Protein AF-A0AAN8G1A1-F1 (afdb_monomer)

Sequence (177 aa):
MVREPQERFLSGFMFMCTPNNTVNSTCEGCIDDIQCALRTVIEQARRRCHFQKNMDSIRIFKYSPHDKTRTLTDLTTVLKEGGVEKSDIHFIISHISQHSTRHATYRNKRTDFFRQQLKKPHMQKMLVQVYHAYNYIFNFPEKLLYWDYVLFDYPLPDLYEAHSLSSSNKLLLNNEK

Solvent-accessible surface area (backbone atoms only — not comparable to full-atom values): 11310 Å² total; per-residue (Å²): 94,81,68,58,63,68,57,48,51,48,52,49,45,61,66,45,20,41,85,89,51,90,63,98,53,71,38,90,76,22,62,78,31,68,67,53,41,51,51,51,52,51,56,53,46,67,78,63,72,58,58,80,84,46,48,90,77,58,85,87,74,75,61,34,87,90,39,56,67,59,29,52,50,48,51,51,51,56,40,52,75,70,69,53,54,71,68,58,52,50,51,54,53,53,54,59,72,74,55,80,80,82,75,83,85,61,95,44,76,64,60,54,53,50,53,57,54,49,68,35,69,71,41,44,48,65,49,38,33,73,78,84,66,100,67,92,86,78,88,79,70,74,37,78,39,37,53,52,30,64,77,68,73,45,83,74,78,89,83,71,77,92,75,71,87,65,84,73,70,76,69,75,79,75,77,85,126

Organism: Trichostrongylus colubriformis (NCBI:txid6319)

Nearest PDB structures (foldseek):
  3jan-assembly1_z  TM=3.433E-01  e=5.893E+00  Oryctolagus cuniculus

InterPro domains:
  IPR007669 Carbohydrate sulfotransferase Chst-1-like [PTHR22900] (47-161)

Mean predicted aligned error: 13.35 Å

Structure (mmCIF, N/CA/C/O backbone):
data_AF-A0AAN8G1A1-F1
#
_entry.id   AF-A0AAN8G1A1-F1
#
loop_
_atom_site.group_PDB
_atom_site.id
_atom_site.type_symbol
_atom_site.label_atom_id
_atom_site.label_alt_id
_atom_site.label_comp_id
_atom_site.label_asym_id
_atom_site.label_entity_id
_atom_site.label_seq_id
_atom_site.pdbx_PDB_ins_code
_atom_site.Cartn_x
_atom_site.Cartn_y
_atom_site.Cartn_z
_atom_site.occupancy
_atom_site.B_iso_or_equiv
_atom_site.auth_seq_id
_atom_site.auth_comp_id
_atom_site.auth_asym_id
_atom_site.auth_atom_id
_atom_site.pdbx_PDB_model_num
ATOM 1 N N . MET A 1 1 ? 4.524 -3.261 11.230 1.00 47.69 1 MET A N 1
ATOM 2 C CA . MET A 1 1 ? 5.244 -2.530 10.172 1.00 47.69 1 MET A CA 1
ATOM 3 C C . MET A 1 1 ? 4.326 -2.479 8.969 1.00 47.69 1 MET A C 1
ATOM 5 O O . MET A 1 1 ? 4.007 -3.530 8.419 1.00 47.69 1 MET A O 1
ATOM 9 N N . VAL A 1 2 ? 3.833 -1.288 8.623 1.00 59.16 2 VAL A N 1
ATOM 10 C CA . VAL A 1 2 ? 3.178 -1.075 7.324 1.00 59.16 2 VAL A CA 1
ATOM 11 C C . VAL A 1 2 ? 4.226 -1.397 6.246 1.00 59.16 2 VAL A C 1
ATOM 13 O O . VAL A 1 2 ? 5.426 -1.308 6.504 1.00 59.16 2 VAL A O 1
ATOM 16 N N . ARG A 1 3 ? 3.823 -1.919 5.089 1.00 67.00 3 ARG A N 1
ATOM 17 C CA . ARG A 1 3 ? 4.767 -2.148 3.983 1.00 67.00 3 ARG A CA 1
ATOM 18 C C . ARG A 1 3 ? 4.919 -0.845 3.203 1.00 67.00 3 ARG A C 1
ATOM 20 O O . ARG A 1 3 ? 3.929 -0.123 3.051 1.00 67.00 3 ARG A O 1
ATOM 27 N N . GLU A 1 4 ? 6.119 -0.583 2.685 1.00 71.88 4 GLU A N 1
ATOM 28 C CA . GLU A 1 4 ? 6.362 0.562 1.800 1.00 71.88 4 GLU A CA 1
ATOM 29 C C . GLU A 1 4 ? 5.293 0.617 0.691 1.00 71.88 4 GLU A C 1
ATOM 31 O O . GLU A 1 4 ? 4.875 -0.445 0.209 1.00 71.88 4 GLU A O 1
ATOM 36 N N . PRO A 1 5 ? 4.830 1.808 0.272 1.00 77.12 5 PRO A N 1
ATOM 37 C CA . PRO A 1 5 ? 3.729 1.935 -0.689 1.00 77.12 5 PRO A CA 1
ATOM 38 C C . PRO A 1 5 ? 3.949 1.119 -1.974 1.00 77.12 5 PRO A C 1
ATOM 40 O O . PRO A 1 5 ? 3.062 0.392 -2.421 1.00 77.12 5 PRO A O 1
ATOM 43 N N . GLN A 1 6 ? 5.176 1.135 -2.497 1.00 82.25 6 GLN A N 1
ATOM 44 C CA . GLN A 1 6 ? 5.603 0.328 -3.642 1.00 82.25 6 GLN A CA 1
ATOM 45 C C . GLN A 1 6 ? 5.516 -1.191 -3.415 1.00 82.25 6 GLN A C 1
ATOM 47 O O . GLN A 1 6 ? 5.085 -1.918 -4.307 1.00 82.25 6 GLN A O 1
ATOM 52 N N . GLU A 1 7 ? 5.849 -1.687 -2.219 1.00 81.44 7 GLU A N 1
ATOM 53 C CA . GLU A 1 7 ? 5.725 -3.112 -1.881 1.00 81.44 7 GLU A CA 1
ATOM 54 C C . GLU A 1 7 ? 4.260 -3.523 -1.674 1.00 81.44 7 GLU A C 1
ATOM 56 O O . GLU A 1 7 ? 3.896 -4.668 -1.950 1.00 81.44 7 GLU A O 1
ATOM 61 N N . ARG A 1 8 ? 3.392 -2.608 -1.218 1.00 80.50 8 ARG A N 1
ATOM 62 C CA . ARG A 1 8 ? 1.939 -2.851 -1.156 1.00 80.50 8 ARG A CA 1
ATOM 63 C C . ARG A 1 8 ? 1.339 -2.965 -2.550 1.00 80.50 8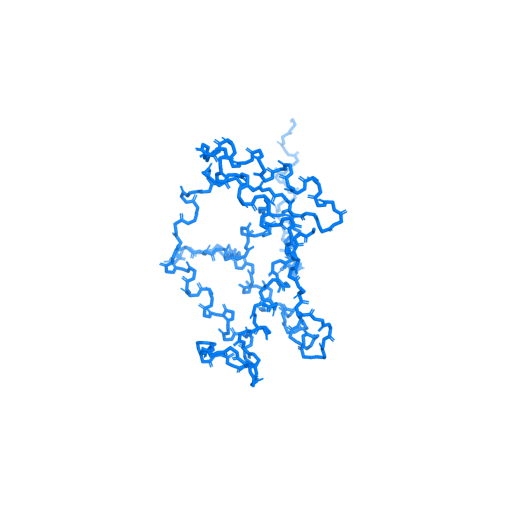 ARG A C 1
ATOM 65 O O . ARG A 1 8 ? 0.637 -3.941 -2.814 1.00 80.50 8 ARG A O 1
ATOM 72 N N . PHE A 1 9 ? 1.669 -2.029 -3.438 1.00 85.44 9 PHE A N 1
ATOM 73 C CA . PHE A 1 9 ? 1.267 -2.097 -4.841 1.00 85.44 9 PHE A CA 1
ATOM 74 C C . PHE A 1 9 ? 1.769 -3.389 -5.497 1.00 85.44 9 PHE A C 1
ATOM 76 O O . PHE A 1 9 ? 0.973 -4.137 -6.060 1.00 85.44 9 PHE A O 1
ATOM 83 N N . LEU A 1 10 ? 3.060 -3.708 -5.343 1.00 86.44 10 LEU A N 1
ATOM 84 C CA . LEU A 1 10 ? 3.651 -4.936 -5.873 1.00 86.44 10 LEU A CA 1
ATOM 85 C C . LEU A 1 10 ? 2.938 -6.185 -5.347 1.00 86.44 10 LEU A C 1
ATOM 87 O O . LEU A 1 10 ? 2.641 -7.092 -6.116 1.00 86.44 10 LEU A O 1
ATOM 91 N N . SER A 1 11 ? 2.628 -6.238 -4.051 1.00 83.25 11 SER A N 1
ATOM 92 C CA . SER A 1 11 ? 1.899 -7.362 -3.460 1.00 83.25 11 SER A CA 1
ATOM 93 C C . SER A 1 11 ? 0.509 -7.531 -4.078 1.00 83.25 11 SER A C 1
ATOM 95 O O . SER A 1 11 ? 0.109 -8.663 -4.338 1.00 83.25 11 SER A O 1
ATOM 97 N N . GLY A 1 12 ? -0.219 -6.433 -4.305 1.00 82.81 12 GLY A N 1
ATOM 98 C CA . GLY A 1 12 ? -1.528 -6.455 -4.962 1.00 82.81 12 GLY A CA 1
ATOM 99 C C . GLY A 1 12 ? -1.431 -6.879 -6.426 1.00 82.81 12 GLY A C 1
ATOM 100 O O . GLY A 1 12 ? -2.180 -7.748 -6.862 1.00 82.81 12 GLY A O 1
ATOM 101 N N . PHE A 1 13 ? -0.452 -6.346 -7.160 1.00 86.94 13 PHE A N 1
ATOM 102 C CA . PHE A 1 13 ? -0.166 -6.741 -8.538 1.00 86.94 13 PHE A CA 1
ATOM 103 C C . PHE A 1 13 ? 0.158 -8.235 -8.637 1.00 86.94 13 PHE A C 1
ATOM 105 O O . PHE A 1 13 ? -0.468 -8.950 -9.408 1.00 86.94 13 PHE A O 1
ATOM 112 N N . MET A 1 14 ? 1.060 -8.752 -7.804 1.00 85.81 14 MET A N 1
ATOM 113 C CA . MET A 1 14 ? 1.391 -10.180 -7.802 1.00 85.81 14 MET A CA 1
ATOM 114 C C . MET A 1 14 ? 0.178 -11.053 -7.463 1.00 85.81 14 MET A C 1
ATOM 116 O O . MET A 1 14 ? 0.049 -12.153 -7.995 1.00 85.81 14 MET A O 1
ATOM 120 N N . PHE A 1 15 ? -0.712 -10.568 -6.599 1.00 83.19 15 PHE A N 1
ATOM 121 C CA . PHE A 1 15 ? -1.921 -11.292 -6.230 1.00 83.19 15 PHE A CA 1
ATOM 122 C C . PHE A 1 15 ? -3.004 -11.260 -7.309 1.00 83.19 15 PHE A C 1
ATOM 124 O O . PHE A 1 15 ? -3.735 -12.230 -7.401 1.00 83.19 15 PHE A O 1
ATOM 131 N N . MET A 1 16 ? -3.126 -10.191 -8.101 1.00 83.06 16 MET A N 1
ATOM 132 C CA . MET A 1 16 ? -4.233 -10.005 -9.060 1.00 83.06 16 MET A CA 1
ATOM 133 C C . MET A 1 16 ? -3.826 -10.229 -10.523 1.00 83.06 16 MET A C 1
ATOM 135 O O . MET A 1 16 ? -4.658 -10.567 -11.355 1.00 83.06 16 MET A O 1
ATOM 139 N N . CYS A 1 17 ? -2.554 -10.032 -10.856 1.00 86.12 17 CYS A N 1
ATOM 140 C CA . CYS A 1 17 ? -2.076 -9.859 -12.230 1.00 86.12 17 CYS A CA 1
ATOM 141 C C . CYS A 1 17 ? -1.004 -10.868 -12.648 1.00 86.12 17 CYS A C 1
ATOM 143 O O . CYS A 1 17 ? -0.375 -10.716 -13.697 1.00 86.12 17 CYS A O 1
ATOM 145 N N . THR A 1 18 ? -0.797 -11.910 -11.843 1.00 82.31 18 THR A N 1
ATOM 146 C CA . THR A 1 18 ? 0.064 -13.034 -12.216 1.00 82.31 18 THR A CA 1
ATOM 147 C C . THR A 1 18 ? -0.717 -14.009 -13.110 1.00 82.31 18 THR A C 1
ATOM 149 O O . THR A 1 18 ? -1.876 -14.303 -12.813 1.00 82.31 18 THR A O 1
ATOM 152 N N . PRO A 1 19 ? -0.111 -14.553 -14.181 1.00 75.50 19 PRO A N 1
ATOM 153 C CA . PRO A 1 19 ? -0.714 -15.622 -14.973 1.00 75.50 19 PRO A CA 1
ATOM 154 C C . PRO A 1 19 ? -1.093 -16.828 -14.106 1.00 75.50 19 PRO A C 1
ATOM 156 O O . PRO A 1 19 ? -0.376 -17.160 -13.161 1.00 75.50 19 PRO A O 1
ATOM 159 N N . ASN A 1 20 ? -2.185 -17.511 -14.457 1.00 71.31 20 ASN A N 1
ATOM 160 C CA . ASN A 1 20 ? -2.718 -18.673 -13.727 1.00 71.31 20 ASN A CA 1
ATOM 161 C C . ASN A 1 20 ? -3.135 -18.372 -12.279 1.00 71.31 20 ASN A C 1
ATOM 163 O O . ASN A 1 20 ? -3.080 -19.247 -11.413 1.00 71.31 20 ASN A O 1
ATOM 167 N N . ASN A 1 21 ? -3.546 -17.135 -12.008 1.00 67.75 21 ASN A N 1
ATOM 168 C CA . ASN A 1 21 ? -4.156 -16.794 -10.737 1.00 67.75 21 ASN A CA 1
ATOM 169 C C . ASN A 1 21 ? -5.452 -17.594 -10.526 1.00 67.75 21 ASN A C 1
ATOM 171 O O . ASN A 1 21 ? -6.257 -17.745 -11.442 1.00 67.75 21 ASN A O 1
ATOM 175 N N . THR A 1 22 ? -5.654 -18.098 -9.310 1.00 61.72 22 THR A N 1
ATOM 176 C CA . THR A 1 22 ? -6.872 -18.823 -8.918 1.00 61.72 22 THR A CA 1
ATOM 177 C C . THR A 1 22 ? -8.043 -17.883 -8.648 1.00 6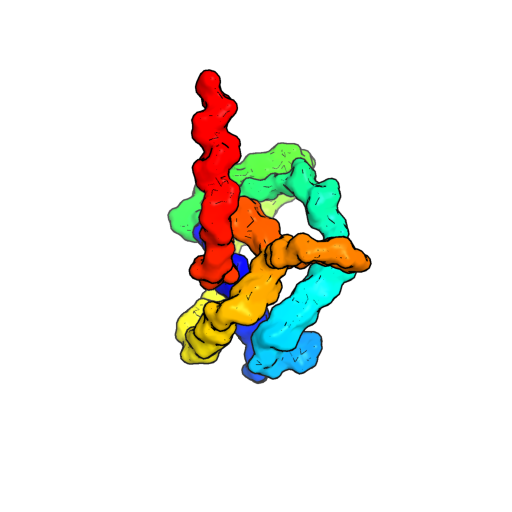1.72 22 THR A C 1
ATOM 179 O O . THR A 1 22 ? -9.193 -18.316 -8.609 1.00 61.72 22 THR A O 1
ATOM 182 N N . VAL A 1 23 ? -7.762 -16.592 -8.464 1.00 66.19 23 VAL A N 1
ATOM 183 C CA . VAL A 1 23 ? -8.775 -15.549 -8.346 1.00 66.19 23 VAL A CA 1
ATOM 184 C C . VAL A 1 23 ? -9.196 -15.134 -9.753 1.00 66.19 23 VAL A C 1
ATOM 186 O O . VAL A 1 23 ? -8.347 -14.778 -10.568 1.00 66.19 23 VAL A O 1
ATOM 189 N N . ASN A 1 24 ? -10.503 -15.169 -10.039 1.00 61.34 24 ASN A N 1
ATOM 190 C CA . ASN A 1 24 ? -11.097 -14.712 -11.301 1.00 61.34 24 ASN A CA 1
ATOM 191 C C . ASN A 1 24 ? -11.030 -13.174 -11.408 1.00 61.34 24 ASN A C 1
ATOM 193 O O . ASN A 1 24 ? -12.042 -12.478 -11.369 1.00 61.34 24 ASN A O 1
ATOM 197 N N . SER A 1 25 ? -9.816 -12.632 -11.431 1.00 67.44 25 SER A N 1
ATOM 198 C CA . SER A 1 25 ? -9.538 -11.212 -11.572 1.00 67.44 25 SER A CA 1
ATOM 199 C C . SER A 1 25 ? -9.184 -10.925 -13.022 1.00 67.44 25 SER A C 1
ATOM 201 O O . SER A 1 25 ? -8.250 -11.509 -13.566 1.00 67.44 25 SER A O 1
ATOM 203 N N . THR A 1 26 ? -9.872 -9.965 -13.633 1.00 73.44 26 THR A N 1
ATOM 204 C CA . THR A 1 26 ? -9.579 -9.509 -15.000 1.00 73.44 26 THR A CA 1
ATOM 205 C C . THR A 1 26 ? -8.222 -8.807 -15.108 1.00 73.44 26 THR A C 1
ATOM 207 O O . THR A 1 26 ? -7.758 -8.561 -16.220 1.00 73.44 26 THR A O 1
ATOM 210 N N . CYS A 1 27 ? -7.599 -8.448 -13.969 1.00 82.88 27 CYS A N 1
ATOM 211 C CA . CYS A 1 27 ? -6.422 -7.571 -13.877 1.00 82.88 27 CYS A CA 1
ATOM 212 C C . CYS A 1 27 ? -6.579 -6.305 -14.753 1.00 82.88 27 CYS A C 1
ATOM 214 O O . CYS A 1 27 ? -5.604 -5.697 -15.182 1.00 82.88 27 CYS A O 1
ATOM 216 N N . GLU A 1 28 ? -7.818 -5.922 -15.080 1.00 85.44 28 GLU A N 1
ATOM 217 C CA . GLU A 1 28 ? -8.118 -4.856 -16.040 1.00 85.44 28 GLU A CA 1
ATOM 218 C C . GLU A 1 28 ? -7.336 -4.979 -17.370 1.00 85.44 28 GLU A C 1
ATOM 220 O O . GLU A 1 28 ? -6.959 -3.979 -17.974 1.00 85.44 28 GLU A O 1
ATOM 225 N N . GLY A 1 29 ? -7.036 -6.209 -17.811 1.00 87.00 29 GLY A N 1
ATOM 226 C CA . GLY A 1 29 ? -6.250 -6.482 -19.021 1.00 87.00 29 GLY A CA 1
ATOM 227 C C . GLY A 1 29 ? -4.729 -6.312 -18.881 1.00 87.00 29 GLY A C 1
ATOM 228 O O . GLY A 1 29 ? -4.015 -6.505 -19.859 1.00 87.00 29 GLY A O 1
ATOM 229 N N . CYS A 1 30 ? -4.210 -6.007 -17.689 1.00 89.69 30 CYS A N 1
ATOM 230 C CA . CYS A 1 30 ? -2.787 -5.745 -17.435 1.00 89.69 30 CYS A CA 1
ATOM 231 C C . CYS A 1 30 ? -1.998 -6.980 -16.951 1.00 89.69 30 CYS A C 1
ATOM 233 O O . CYS A 1 30 ? -1.073 -6.854 -16.142 1.00 89.69 30 CYS A O 1
ATOM 235 N N . ILE A 1 31 ? -2.382 -8.189 -17.381 1.00 89.56 31 ILE A N 1
ATOM 236 C CA . ILE A 1 31 ? -1.720 -9.430 -16.943 1.00 89.56 31 ILE A CA 1
ATOM 237 C C . ILE A 1 31 ? -0.234 -9.359 -17.301 1.00 89.56 31 ILE A C 1
ATOM 239 O O . ILE A 1 31 ? 0.122 -9.118 -18.449 1.00 89.56 31 ILE A O 1
ATOM 243 N N . ASP A 1 32 ? 0.620 -9.590 -16.305 1.00 88.50 32 ASP A N 1
ATOM 244 C CA . ASP A 1 32 ? 2.081 -9.523 -16.421 1.00 88.50 32 ASP A CA 1
ATOM 245 C C . ASP A 1 32 ? 2.675 -8.165 -16.844 1.00 88.50 32 ASP A C 1
ATOM 247 O O . ASP A 1 32 ? 3.878 -8.055 -17.080 1.00 88.50 32 ASP A O 1
ATOM 251 N N . ASP A 1 33 ? 1.864 -7.106 -16.871 1.00 90.62 33 ASP A N 1
ATOM 252 C CA . ASP A 1 33 ? 2.294 -5.748 -17.188 1.00 90.62 33 ASP A CA 1
ATOM 253 C C . ASP A 1 33 ? 2.082 -4.831 -15.978 1.00 90.62 33 ASP A C 1
ATOM 255 O O . ASP A 1 33 ? 1.026 -4.226 -15.762 1.00 90.62 33 ASP A O 1
ATOM 259 N N . ILE A 1 34 ? 3.137 -4.709 -15.168 1.00 90.00 34 ILE A N 1
ATOM 260 C CA . ILE A 1 34 ? 3.122 -3.873 -13.965 1.00 90.00 34 ILE A CA 1
ATOM 261 C C . ILE A 1 34 ? 2.958 -2.382 -14.278 1.00 90.00 34 ILE A C 1
ATOM 263 O O . ILE A 1 34 ? 2.449 -1.629 -13.445 1.00 90.00 34 ILE A O 1
ATOM 267 N N . GLN A 1 35 ? 3.384 -1.938 -15.463 1.00 89.25 35 GLN A N 1
ATOM 268 C CA . GLN A 1 35 ? 3.259 -0.545 -15.866 1.00 89.25 35 GLN A CA 1
ATOM 269 C C . GLN A 1 35 ? 1.820 -0.236 -16.275 1.00 89.25 35 GLN A C 1
ATOM 271 O O . GLN A 1 35 ? 1.285 0.782 -15.834 1.00 89.25 35 GLN A O 1
ATOM 276 N N . CYS A 1 36 ? 1.183 -1.118 -17.050 1.00 90.31 36 CYS A N 1
ATOM 277 C CA . CYS A 1 36 ? -0.249 -1.065 -17.339 1.00 90.31 36 CYS A CA 1
ATOM 278 C C . CYS A 1 36 ? -1.052 -1.040 -16.038 1.00 90.31 36 CYS A C 1
ATOM 280 O O . CYS A 1 36 ? -1.832 -0.114 -15.821 1.00 90.31 36 CYS A O 1
A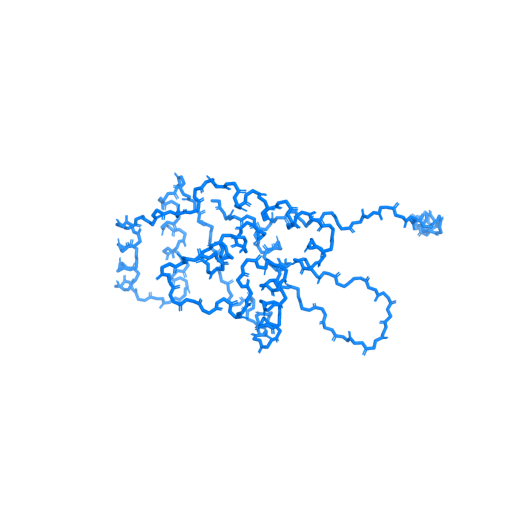TOM 282 N N . ALA A 1 37 ? -0.790 -1.983 -15.125 1.00 89.06 37 ALA A N 1
ATOM 283 C CA . ALA A 1 37 ? -1.507 -2.068 -13.858 1.00 89.06 37 ALA A CA 1
ATOM 284 C C . ALA A 1 37 ? -1.365 -0.777 -13.036 1.00 89.06 37 ALA A C 1
ATOM 286 O O . ALA A 1 37 ? -2.351 -0.264 -12.508 1.00 89.06 37 ALA A O 1
ATOM 287 N N . LEU A 1 38 ? -0.157 -0.201 -12.978 1.00 85.38 38 LEU A N 1
ATOM 288 C CA . LEU A 1 38 ? 0.081 1.059 -12.275 1.00 85.38 38 LEU A CA 1
ATOM 289 C C . LEU A 1 38 ? -0.683 2.226 -12.918 1.00 85.38 38 LEU A C 1
ATOM 291 O O . LEU A 1 38 ? -1.297 3.012 -12.199 1.00 85.38 38 LEU A O 1
ATOM 295 N N . ARG A 1 39 ? -0.697 2.328 -14.257 1.00 83.94 39 ARG A N 1
ATOM 296 C CA . ARG A 1 39 ? -1.486 3.351 -14.973 1.00 83.94 39 ARG A CA 1
ATOM 297 C C . ARG A 1 39 ? -2.972 3.214 -14.669 1.00 83.94 39 ARG A C 1
ATOM 299 O O . ARG A 1 39 ? -3.607 4.207 -14.332 1.00 83.94 39 ARG A O 1
ATOM 306 N N . THR A 1 40 ? -3.509 2.001 -14.729 1.00 83.12 40 THR A N 1
ATOM 307 C CA . THR A 1 40 ? -4.928 1.748 -14.464 1.00 83.12 40 THR A CA 1
ATOM 308 C C . THR A 1 40 ? -5.320 2.141 -13.043 1.00 83.12 40 THR A C 1
ATOM 310 O O . THR A 1 40 ? -6.346 2.792 -12.856 1.00 83.12 40 THR A O 1
ATOM 313 N N . VAL A 1 41 ? -4.496 1.825 -12.037 1.00 80.25 41 VAL A N 1
ATOM 314 C CA . VAL A 1 41 ? -4.761 2.240 -10.648 1.00 80.25 41 VAL A CA 1
ATOM 315 C C . VAL A 1 41 ? -4.745 3.765 -10.508 1.00 80.25 41 VAL A C 1
ATOM 317 O O . VAL A 1 41 ? -5.620 4.318 -9.842 1.00 80.25 41 VAL A O 1
ATOM 320 N N . ILE A 1 42 ? -3.806 4.457 -11.165 1.00 75.75 42 ILE A N 1
ATOM 321 C CA . ILE A 1 42 ? -3.764 5.929 -11.184 1.00 75.75 42 ILE A CA 1
ATOM 322 C C . ILE A 1 42 ? -5.052 6.497 -11.795 1.00 75.75 42 ILE A C 1
ATOM 324 O O . ILE A 1 42 ? -5.685 7.364 -11.193 1.00 75.75 42 ILE A O 1
ATOM 328 N N . GLU A 1 43 ? -5.488 5.978 -12.943 1.00 74.81 43 GLU A N 1
ATOM 329 C CA . GLU A 1 43 ? -6.729 6.412 -13.596 1.00 74.81 43 GLU A CA 1
ATOM 330 C C . GLU A 1 43 ? -7.974 6.157 -12.734 1.00 74.81 43 GLU A C 1
ATOM 332 O O . GLU A 1 43 ? -8.876 6.994 -12.660 1.00 74.81 43 GLU A O 1
ATOM 337 N N . GLN A 1 44 ? -8.035 5.021 -12.037 1.00 74.56 44 GLN A N 1
ATOM 338 C CA . GLN A 1 44 ? -9.147 4.717 -11.136 1.00 74.56 44 GLN A CA 1
ATOM 339 C C . GLN A 1 44 ? -9.178 5.643 -9.919 1.00 74.56 44 GLN A C 1
ATOM 341 O O . GLN A 1 44 ? -10.255 6.093 -9.524 1.00 74.56 44 GLN A O 1
ATOM 346 N N . ALA A 1 45 ? -8.020 5.944 -9.334 1.00 70.12 45 ALA A N 1
ATOM 347 C CA . ALA A 1 45 ? -7.934 6.849 -8.199 1.00 70.12 45 ALA A CA 1
ATOM 348 C C . ALA A 1 45 ? -8.359 8.271 -8.569 1.00 70.12 45 ALA A C 1
ATOM 350 O O . ALA A 1 45 ? -9.117 8.878 -7.816 1.00 70.12 45 ALA A O 1
ATOM 351 N N . ARG A 1 46 ? -7.987 8.750 -9.767 1.00 66.56 46 ARG A N 1
ATOM 352 C CA . ARG A 1 46 ? -8.451 10.044 -10.297 1.00 66.56 46 ARG A CA 1
ATOM 353 C C . ARG A 1 46 ? -9.970 10.160 -10.301 1.00 66.56 46 ARG A C 1
ATOM 355 O O . ARG A 1 46 ? -10.542 11.153 -9.869 1.00 66.56 46 ARG A O 1
ATOM 362 N N . ARG A 1 47 ? -10.656 9.096 -10.722 1.00 64.56 47 ARG A N 1
ATOM 363 C CA . ARG A 1 47 ? -12.127 9.067 -10.780 1.00 64.56 47 ARG A CA 1
ATOM 364 C C . ARG A 1 47 ? -12.799 9.011 -9.405 1.00 64.56 47 ARG A C 1
ATOM 366 O O . ARG A 1 47 ? -14.006 9.215 -9.327 1.00 64.56 47 ARG A O 1
ATOM 373 N N . ARG A 1 48 ? -12.062 8.690 -8.336 1.00 61.69 48 ARG A N 1
ATOM 374 C CA . ARG A 1 48 ? -12.613 8.395 -6.999 1.00 61.69 48 ARG A CA 1
ATOM 375 C C . ARG A 1 48 ? -12.109 9.343 -5.898 1.00 61.69 48 ARG A C 1
ATOM 377 O O . ARG A 1 48 ? -12.429 9.139 -4.726 1.00 61.69 48 ARG A O 1
ATOM 384 N N . CYS A 1 49 ? -11.348 10.385 -6.236 1.00 59.34 49 CYS A N 1
ATOM 385 C CA . CYS A 1 49 ? -10.684 11.247 -5.260 1.00 59.34 49 CYS A CA 1
ATOM 386 C C . CYS A 1 49 ? -11.616 12.294 -4.609 1.00 59.34 49 CYS A C 1
ATOM 388 O O . CYS A 1 49 ? -11.703 13.457 -5.000 1.00 59.34 49 CYS A O 1
ATOM 390 N N . HIS A 1 50 ? -12.252 11.900 -3.503 1.00 60.59 50 HIS A N 1
ATOM 391 C CA . HIS A 1 50 ? -12.640 12.812 -2.413 1.00 60.59 50 HIS A CA 1
ATOM 392 C C . HIS A 1 50 ? -11.856 12.522 -1.123 1.00 60.59 50 HIS A C 1
ATOM 394 O O . HIS A 1 50 ? -12.280 12.911 -0.036 1.00 60.59 50 HIS A O 1
ATOM 400 N N . PHE A 1 51 ? -10.708 11.841 -1.232 1.00 64.44 51 PHE A N 1
ATOM 401 C CA . PHE A 1 51 ? -9.904 11.433 -0.079 1.00 64.44 51 PHE A CA 1
ATOM 402 C C . PHE A 1 51 ? -9.426 12.634 0.743 1.00 64.44 51 PHE A C 1
ATOM 404 O O . PHE A 1 51 ? -9.664 12.681 1.944 1.00 64.44 51 PHE A O 1
ATOM 411 N N . GLN A 1 52 ? -8.862 13.656 0.085 1.00 63.25 52 GLN A N 1
ATOM 412 C CA . GLN A 1 52 ? -8.395 14.870 0.763 1.00 63.25 52 GLN A CA 1
ATOM 413 C C . GLN A 1 52 ? -9.512 15.559 1.564 1.00 63.25 52 GLN A C 1
ATOM 415 O O . GLN A 1 52 ? -9.264 16.035 2.664 1.00 63.25 52 GLN A O 1
ATOM 420 N N . LYS A 1 53 ? -10.749 15.574 1.046 1.00 66.19 53 LYS A N 1
ATOM 421 C CA . LYS A 1 53 ? -11.895 16.213 1.719 1.00 66.19 53 LYS A CA 1
ATOM 422 C C . LYS A 1 53 ? -12.277 15.538 3.037 1.00 66.19 53 LYS A C 1
ATOM 424 O O . LYS A 1 53 ? -12.922 16.166 3.863 1.00 66.19 53 LYS A O 1
ATOM 429 N N . ASN A 1 54 ? -11.909 14.272 3.211 1.00 68.25 54 ASN A N 1
ATOM 430 C CA . ASN A 1 54 ? -12.226 13.477 4.394 1.00 68.25 54 ASN A CA 1
ATOM 431 C C . ASN A 1 54 ? -10.968 13.126 5.194 1.00 68.25 54 ASN A C 1
ATOM 433 O O . ASN A 1 54 ? -11.020 12.283 6.078 1.00 68.25 54 ASN A O 1
ATOM 437 N N . MET A 1 55 ? -9.820 13.731 4.886 1.00 68.88 55 MET A N 1
ATOM 438 C CA . MET A 1 55 ? -8.568 13.354 5.538 1.00 68.88 55 MET A CA 1
ATOM 439 C C . MET A 1 55 ? -8.603 13.656 7.041 1.00 68.88 55 MET A C 1
ATOM 441 O O . MET A 1 55 ? -8.155 12.836 7.837 1.00 68.88 55 MET A O 1
ATOM 445 N N . ASP A 1 56 ? -9.230 14.768 7.425 1.00 74.56 56 ASP A N 1
ATOM 446 C CA . ASP A 1 56 ? -9.365 15.185 8.825 1.00 74.56 56 ASP A CA 1
ATOM 447 C C . ASP A 1 56 ? -10.318 14.289 9.636 1.00 74.56 56 ASP A C 1
ATOM 449 O O . ASP A 1 56 ? -10.256 14.273 10.864 1.00 74.56 56 ASP A O 1
ATOM 453 N N . SER A 1 57 ? -11.185 13.513 8.972 1.00 75.31 57 SER A N 1
ATOM 454 C CA . SER A 1 57 ? -12.080 12.552 9.631 1.00 75.31 57 SER A CA 1
ATOM 455 C C . SER A 1 57 ? -11.487 11.143 9.735 1.00 75.31 57 SER A C 1
ATOM 457 O O . SER A 1 57 ? -12.108 10.257 10.325 1.00 75.31 57 SER A O 1
ATOM 459 N N . ILE A 1 58 ? -10.276 10.915 9.210 1.00 75.38 58 ILE A N 1
ATOM 460 C CA . ILE A 1 58 ? -9.610 9.611 9.245 1.00 75.38 58 ILE A CA 1
ATOM 461 C C . ILE A 1 58 ? -8.690 9.517 10.465 1.00 75.38 58 ILE A C 1
ATOM 463 O O . ILE A 1 58 ? -7.751 10.291 10.640 1.00 75.38 58 ILE A O 1
ATOM 467 N N . ARG A 1 59 ? -8.905 8.485 11.286 1.00 74.62 59 ARG A N 1
ATOM 468 C CA . ARG A 1 59 ? -7.976 8.079 12.349 1.00 74.62 59 ARG A CA 1
ATOM 469 C C . ARG A 1 59 ? -7.139 6.889 11.890 1.00 74.62 59 ARG A C 1
ATOM 471 O O . ARG A 1 59 ? -7.674 5.834 11.559 1.00 74.62 59 ARG A O 1
ATOM 478 N N . ILE A 1 60 ? -5.816 7.053 11.899 1.00 73.81 60 ILE A N 1
ATOM 479 C CA . ILE A 1 60 ? -4.857 5.995 11.562 1.00 73.81 60 ILE A CA 1
ATOM 480 C C . ILE A 1 60 ? -4.299 5.401 12.854 1.00 73.81 60 ILE A C 1
ATOM 482 O O . ILE A 1 60 ? -3.756 6.124 13.686 1.00 73.81 60 ILE A O 1
ATOM 486 N N . PHE A 1 61 ? -4.360 4.078 12.991 1.00 73.75 61 PHE A N 1
ATOM 487 C CA . PHE A 1 61 ? -3.622 3.336 14.014 1.00 73.75 61 PHE A CA 1
ATOM 488 C C . PHE A 1 61 ? -2.606 2.400 13.348 1.00 73.75 61 PHE A C 1
ATOM 490 O O . PHE A 1 61 ? -2.806 1.924 12.227 1.00 73.75 61 PHE A O 1
ATOM 497 N N . LYS A 1 62 ? -1.468 2.158 14.007 1.00 70.50 62 LYS A N 1
ATOM 498 C CA . LYS A 1 62 ? -0.355 1.400 13.417 1.00 70.50 62 LYS A CA 1
ATOM 499 C C . LYS A 1 62 ? -0.468 -0.087 13.757 1.00 70.50 62 LYS A C 1
ATOM 501 O O . LYS A 1 62 ? -0.405 -0.473 14.917 1.00 70.50 62 LYS A O 1
ATOM 506 N N . TYR A 1 63 ? -0.530 -0.936 12.731 1.00 74.12 63 TYR A N 1
ATOM 507 C CA . TYR A 1 63 ? -0.453 -2.390 12.900 1.00 74.12 63 TYR A CA 1
ATOM 508 C C . TYR A 1 63 ? 0.980 -2.854 13.224 1.00 74.12 63 TYR A C 1
ATOM 510 O O . TYR A 1 63 ? 1.925 -2.644 12.442 1.00 74.12 63 TYR A O 1
ATOM 518 N N . SER A 1 64 ? 1.138 -3.553 14.351 1.00 71.81 64 SER A N 1
ATOM 519 C CA . SER A 1 64 ? 2.388 -4.190 14.761 1.00 71.81 64 SER A CA 1
ATOM 520 C C . SER A 1 64 ? 2.256 -5.721 14.760 1.00 71.81 64 SER A C 1
ATOM 522 O O . SER A 1 64 ? 1.598 -6.279 15.636 1.00 71.81 64 SER A O 1
ATOM 524 N N . PRO A 1 65 ? 2.909 -6.437 13.824 1.00 66.38 65 PRO A N 1
ATOM 525 C CA . PRO A 1 65 ? 2.843 -7.899 13.773 1.00 66.38 65 PRO A CA 1
ATOM 526 C C . PRO A 1 65 ? 3.523 -8.570 14.974 1.00 66.38 65 PRO A C 1
ATOM 528 O O . PRO A 1 65 ? 3.156 -9.683 15.334 1.00 66.38 65 PRO A O 1
ATOM 531 N N . HIS A 1 66 ? 4.500 -7.901 15.595 1.00 71.06 66 HIS A N 1
ATOM 532 C CA . HIS A 1 66 ? 5.218 -8.405 16.771 1.00 71.06 66 HIS A CA 1
ATOM 533 C C . HIS A 1 66 ? 4.579 -7.970 18.094 1.00 71.06 66 HIS A C 1
ATOM 535 O O . HIS A 1 66 ? 4.909 -8.522 19.136 1.00 71.06 66 HIS A O 1
ATOM 541 N N . ASP A 1 67 ? 3.655 -7.006 18.051 1.00 80.25 67 ASP A N 1
ATOM 542 C CA . ASP A 1 67 ? 2.957 -6.484 19.223 1.00 80.25 67 ASP A CA 1
ATOM 543 C C . ASP A 1 67 ? 1.450 -6.427 18.944 1.00 80.25 67 ASP A C 1
ATOM 545 O O . ASP A 1 67 ? 0.843 -5.393 18.632 1.00 80.25 67 ASP A O 1
ATOM 549 N N . LYS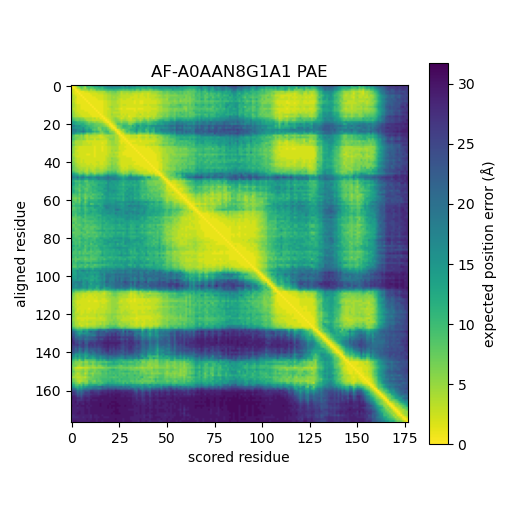 A 1 68 ? 0.854 -7.620 18.996 1.00 80.44 68 LYS A N 1
ATOM 550 C CA . LYS A 1 68 ? -0.577 -7.822 18.776 1.00 80.44 68 LYS A CA 1
ATOM 551 C C . LYS A 1 68 ? -1.407 -7.142 19.862 1.00 80.44 68 LYS A C 1
ATOM 553 O O . LYS A 1 68 ? -2.459 -6.594 19.554 1.00 80.44 68 LYS A O 1
ATOM 558 N N . THR A 1 69 ? -0.921 -7.136 21.101 1.00 84.44 69 THR A N 1
ATOM 559 C CA . THR A 1 69 ? -1.595 -6.501 22.237 1.00 84.44 69 THR A CA 1
ATOM 560 C C . THR A 1 69 ? -1.749 -5.007 22.003 1.00 84.44 69 THR A C 1
ATOM 562 O O . THR A 1 69 ? -2.869 -4.506 22.038 1.00 84.44 69 THR A O 1
ATOM 565 N N . ARG A 1 70 ? -0.662 -4.304 21.661 1.00 83.88 70 ARG A N 1
ATOM 566 C CA . ARG A 1 70 ? -0.722 -2.878 21.324 1.00 83.88 70 ARG A CA 1
ATOM 567 C C . ARG A 1 70 ? -1.648 -2.601 20.148 1.00 83.88 70 ARG A C 1
ATOM 569 O O . ARG A 1 70 ? -2.470 -1.701 20.225 1.00 83.88 70 ARG A O 1
ATOM 576 N N . THR A 1 71 ? -1.567 -3.416 19.097 1.00 83.81 71 THR A N 1
ATOM 577 C CA . THR A 1 71 ? -2.443 -3.286 17.922 1.00 83.81 71 THR A CA 1
ATOM 578 C C . THR A 1 71 ? -3.927 -3.366 18.300 1.00 83.81 71 THR A C 1
ATOM 580 O O . THR A 1 71 ? -4.724 -2.559 17.828 1.00 83.81 71 THR A O 1
ATOM 583 N N . LEU A 1 72 ? -4.311 -4.333 19.141 1.00 87.75 72 LEU A N 1
ATOM 584 C CA . LEU A 1 72 ? -5.699 -4.505 19.578 1.00 87.75 72 LEU A CA 1
ATOM 585 C C . LEU A 1 72 ? -6.145 -3.387 20.529 1.00 87.75 72 LEU A C 1
ATOM 587 O O . LEU A 1 72 ? -7.293 -2.948 20.448 1.00 87.75 72 LEU A O 1
ATOM 591 N N . THR A 1 73 ? -5.250 -2.898 21.390 1.00 89.69 73 THR A N 1
ATOM 592 C CA . THR A 1 73 ? -5.511 -1.742 22.258 1.00 89.69 73 THR A CA 1
ATOM 593 C C . THR A 1 73 ? -5.754 -0.481 21.434 1.00 89.69 73 THR A C 1
ATOM 595 O O . THR A 1 73 ? -6.789 0.159 21.607 1.00 89.69 73 THR A O 1
ATOM 598 N N . ASP A 1 74 ? -4.858 -0.162 20.498 1.00 88.44 74 ASP A N 1
ATOM 599 C CA . ASP A 1 74 ? -4.967 1.023 19.643 1.00 88.44 74 ASP A CA 1
ATOM 600 C C . ASP A 1 74 ? -6.253 0.970 18.799 1.00 88.44 74 ASP A C 1
ATOM 602 O O . ASP A 1 74 ? -7.000 1.947 18.739 1.00 88.44 74 ASP A O 1
ATOM 606 N N . LEU A 1 75 ? -6.575 -0.197 18.223 1.00 89.88 75 LEU A N 1
ATOM 607 C CA . LEU A 1 75 ? -7.827 -0.411 17.492 1.00 89.88 75 LEU A CA 1
ATOM 608 C C . LEU A 1 75 ? -9.059 -0.209 18.387 1.00 89.88 75 LEU A C 1
ATOM 610 O O . LEU A 1 75 ? -10.012 0.456 17.987 1.00 89.88 75 LEU A O 1
ATOM 614 N N . THR A 1 76 ? -9.042 -0.753 19.606 1.00 92.56 76 THR A N 1
ATOM 615 C CA . THR A 1 76 ? -10.146 -0.590 20.565 1.00 92.56 76 THR A CA 1
ATOM 616 C C . THR A 1 76 ? -10.378 0.883 20.898 1.00 92.56 76 THR A C 1
ATOM 618 O O . THR A 1 76 ? -11.527 1.317 20.966 1.00 92.56 76 THR A O 1
ATOM 621 N N . THR A 1 77 ? -9.308 1.655 21.098 1.00 92.25 77 THR A N 1
ATOM 622 C CA . THR A 1 77 ? -9.386 3.096 21.369 1.00 92.25 77 THR A CA 1
ATOM 623 C C . THR A 1 77 ? -10.026 3.840 20.201 1.00 92.25 77 THR A C 1
ATOM 625 O O . THR A 1 77 ? -11.002 4.554 20.408 1.00 92.25 77 THR A O 1
ATOM 628 N N . VAL A 1 78 ? -9.562 3.594 18.971 1.00 90.50 78 VAL A N 1
ATOM 629 C CA . VAL A 1 78 ? -10.114 4.240 17.769 1.00 90.50 78 VAL A CA 1
ATOM 630 C C . VAL A 1 78 ? -11.599 3.922 17.580 1.00 90.50 78 VAL A C 1
ATOM 632 O O . VAL A 1 78 ? -12.383 4.820 17.279 1.00 90.50 78 VAL A O 1
ATOM 635 N N . LEU A 1 79 ? -12.018 2.670 17.792 1.00 91.75 79 LEU A N 1
ATOM 636 C CA . LEU A 1 79 ? -13.429 2.289 17.658 1.00 91.75 79 LEU A CA 1
ATOM 637 C C . LEU A 1 79 ? -14.313 2.941 18.733 1.00 91.75 79 LEU A C 1
ATOM 639 O O . LEU A 1 79 ? -15.426 3.368 18.431 1.00 91.75 79 LEU A O 1
ATOM 643 N N . LYS A 1 80 ? -13.818 3.061 19.973 1.00 93.44 80 LYS A N 1
ATOM 644 C CA . LYS A 1 80 ? -14.531 3.766 21.052 1.00 93.44 80 LYS A CA 1
ATOM 645 C C . LYS A 1 80 ? -14.694 5.251 20.749 1.00 93.44 80 LYS A C 1
ATOM 647 O O . LYS A 1 80 ? -15.785 5.783 20.916 1.00 93.44 80 LYS A O 1
ATOM 652 N N . GLU A 1 81 ? -13.627 5.908 20.302 1.00 90.50 81 GLU A N 1
ATOM 653 C CA . GLU A 1 81 ? -13.658 7.321 19.903 1.00 90.50 81 GLU A CA 1
ATOM 654 C C . GLU A 1 81 ? -14.585 7.556 18.705 1.00 90.50 81 GLU A C 1
ATOM 656 O O . GLU A 1 81 ? -15.242 8.591 18.629 1.00 90.50 81 GLU A O 1
ATOM 661 N N . GLY A 1 82 ? -14.685 6.574 17.805 1.00 89.56 82 GLY A N 1
ATOM 662 C CA . GLY A 1 82 ? -15.628 6.568 16.688 1.00 89.56 82 GLY A CA 1
ATOM 663 C C . GLY A 1 82 ? -17.083 6.268 17.068 1.00 89.56 82 GLY A C 1
ATOM 664 O O . GLY A 1 82 ? -17.928 6.228 16.180 1.00 89.56 82 GLY A O 1
ATOM 665 N N . GLY A 1 83 ? -17.391 6.041 18.351 1.00 93.25 83 GLY A N 1
ATOM 666 C CA . GLY A 1 83 ? -18.755 5.800 18.829 1.00 93.25 83 GLY A CA 1
ATOM 667 C C . GLY A 1 83 ? -19.321 4.413 18.506 1.00 93.25 83 GLY A C 1
ATOM 668 O O . GLY A 1 83 ? -20.536 4.240 18.523 1.00 93.25 83 GLY A O 1
ATOM 669 N N . VAL A 1 84 ? -18.470 3.425 18.211 1.00 94.56 84 VAL A N 1
ATOM 670 C CA . VAL A 1 84 ? -18.902 2.045 17.932 1.00 94.56 84 VAL A CA 1
ATOM 671 C C . VAL A 1 84 ? -19.410 1.375 19.216 1.00 94.56 84 VAL A C 1
ATOM 673 O O . VAL A 1 84 ? -18.837 1.558 20.296 1.00 94.56 84 VAL A O 1
ATOM 676 N N . GLU A 1 85 ? -20.484 0.586 19.120 1.00 97.06 85 GLU A N 1
ATOM 677 C CA . GLU A 1 85 ? -21.071 -0.092 20.276 1.00 97.06 85 GLU A CA 1
ATOM 678 C C . GLU A 1 85 ? -20.083 -1.090 20.907 1.00 97.06 85 GLU A C 1
ATOM 680 O O . GLU A 1 85 ? -19.301 -1.758 20.230 1.00 97.06 85 GLU A O 1
ATOM 685 N N . LYS A 1 86 ? -20.117 -1.233 22.238 1.00 94.69 86 LYS A N 1
ATOM 686 C CA . LYS A 1 86 ? -19.213 -2.141 22.966 1.00 94.69 86 LYS A CA 1
ATOM 687 C C . LYS A 1 86 ? -19.319 -3.598 22.496 1.00 94.69 86 LYS A C 1
ATOM 689 O O . LYS A 1 86 ? -18.308 -4.299 22.515 1.00 94.69 86 LYS A O 1
ATOM 694 N N . SER A 1 87 ? -20.516 -4.044 22.116 1.00 95.50 87 SER A N 1
ATOM 695 C CA . SER A 1 87 ? -20.786 -5.391 21.601 1.00 95.50 87 SER A CA 1
ATOM 696 C C . SER A 1 87 ? -20.062 -5.636 20.269 1.00 95.50 87 SER A C 1
ATOM 698 O O . SER A 1 87 ? -19.322 -6.613 20.147 1.00 95.50 87 SER A O 1
ATOM 700 N N . ASP A 1 88 ? -20.162 -4.695 19.330 1.00 95.44 88 ASP A N 1
ATOM 701 C CA . ASP A 1 88 ? -19.466 -4.727 18.040 1.00 95.44 88 ASP A CA 1
ATOM 702 C C . ASP A 1 88 ? -17.948 -4.654 18.202 1.00 95.44 88 ASP A C 1
ATOM 704 O O . ASP A 1 88 ? -17.211 -5.411 17.570 1.00 95.44 88 ASP A O 1
ATOM 708 N N . ILE A 1 89 ? -17.459 -3.790 19.098 1.00 93.94 89 ILE A N 1
ATOM 709 C CA . ILE A 1 89 ? -16.027 -3.719 19.417 1.00 93.94 89 ILE A CA 1
ATOM 710 C C . ILE A 1 89 ? -15.540 -5.080 19.915 1.00 93.94 89 ILE A C 1
ATOM 712 O O . ILE A 1 89 ? -14.508 -5.573 19.460 1.00 93.94 89 ILE A O 1
ATOM 716 N N . HIS A 1 90 ? -16.280 -5.712 20.828 1.00 93.44 90 HIS A N 1
ATOM 717 C CA . HIS A 1 90 ? -15.923 -7.031 21.336 1.00 93.44 90 HIS A CA 1
ATOM 718 C C . HIS A 1 90 ? -15.890 -8.080 20.217 1.00 93.44 90 HIS A C 1
ATOM 720 O O . HIS A 1 90 ? -14.916 -8.831 20.110 1.00 93.44 90 HIS A O 1
ATOM 726 N N . PHE A 1 91 ? -16.899 -8.083 19.341 1.00 93.44 91 PHE A N 1
ATOM 727 C CA . PHE A 1 91 ? -16.949 -8.962 18.177 1.00 93.44 91 PHE A CA 1
ATOM 728 C C . PHE A 1 91 ? -15.727 -8.768 17.265 1.00 93.44 91 PHE A C 1
ATOM 730 O O . PHE A 1 91 ? -14.997 -9.728 17.009 1.00 93.44 91 PHE A O 1
ATOM 737 N N . ILE A 1 92 ? -15.433 -7.532 16.851 1.00 89.75 92 ILE A N 1
ATOM 738 C CA . ILE A 1 92 ? -14.306 -7.196 15.967 1.00 89.75 92 ILE A CA 1
ATOM 739 C C . ILE A 1 92 ? -12.973 -7.643 16.580 1.00 89.75 92 ILE A C 1
ATOM 741 O O . ILE A 1 92 ? -12.179 -8.326 15.926 1.00 89.75 92 ILE A O 1
ATOM 745 N N . ILE A 1 93 ? -12.727 -7.293 17.847 1.00 90.19 93 ILE A N 1
ATOM 746 C CA . ILE A 1 93 ? -11.479 -7.623 18.544 1.00 90.19 93 ILE A CA 1
ATOM 747 C C . ILE A 1 93 ? -11.321 -9.138 18.689 1.00 90.19 93 ILE A C 1
ATOM 749 O O . ILE A 1 93 ? -10.240 -9.665 18.413 1.00 90.19 93 ILE A O 1
ATOM 753 N N . SER A 1 94 ? -12.389 -9.854 19.054 1.00 88.19 94 SER A N 1
ATOM 754 C CA . SER A 1 94 ? -12.358 -11.315 19.165 1.00 88.19 94 SER A CA 1
ATOM 755 C C . SER A 1 94 ? -12.012 -11.970 17.823 1.00 88.19 94 SER A C 1
ATOM 757 O O . SER A 1 94 ? -11.096 -12.795 17.760 1.00 88.19 94 SER A O 1
ATOM 759 N N . HIS A 1 95 ? -12.627 -11.515 16.729 1.00 85.25 95 HIS A N 1
ATOM 760 C CA . HIS A 1 95 ? -12.422 -12.080 15.401 1.00 85.25 95 HIS A CA 1
ATOM 761 C C . HIS A 1 95 ? -10.990 -11.860 14.890 1.00 85.25 95 HIS A C 1
ATOM 763 O O . HIS A 1 95 ? -10.337 -12.805 14.437 1.00 85.25 95 HIS A O 1
ATOM 769 N N . ILE A 1 96 ? -10.462 -10.640 15.037 1.00 82.44 96 ILE A N 1
ATOM 770 C CA . ILE A 1 96 ? -9.085 -10.288 14.647 1.00 82.44 96 ILE A CA 1
ATOM 771 C C . ILE A 1 96 ? -8.059 -11.011 15.531 1.00 82.44 96 ILE A C 1
ATOM 773 O O . ILE A 1 96 ? -6.982 -11.396 15.073 1.00 82.44 96 ILE A O 1
ATOM 777 N N . SER A 1 97 ? -8.372 -11.227 16.811 1.00 80.69 97 SER A N 1
ATOM 778 C CA . SER A 1 97 ? -7.476 -11.943 17.718 1.00 80.69 97 SER A CA 1
ATOM 779 C C . SER A 1 97 ? -7.336 -13.432 17.375 1.00 80.69 97 SER A C 1
ATOM 781 O O . SER A 1 97 ? -6.273 -14.004 17.610 1.00 80.69 97 SER A O 1
ATOM 783 N N . GLN A 1 98 ? -8.349 -14.058 16.780 1.00 76.25 98 GLN A N 1
ATOM 784 C CA . GLN A 1 98 ? -8.350 -15.499 16.510 1.00 76.25 98 GLN A CA 1
ATOM 785 C C . GLN A 1 98 ? -7.756 -15.863 15.147 1.00 76.25 98 GLN A C 1
ATOM 787 O O . GLN A 1 98 ? -7.198 -16.947 14.987 1.00 76.25 98 GLN A O 1
ATOM 792 N N . HIS A 1 99 ? -7.810 -14.953 14.177 1.00 66.38 99 HIS A N 1
ATOM 793 C CA . HIS A 1 99 ? -7.394 -15.237 12.809 1.00 66.38 99 HIS A CA 1
ATOM 794 C C . HIS A 1 99 ? -6.087 -14.515 12.481 1.00 66.38 99 HIS A C 1
ATOM 796 O O . HIS A 1 99 ? -5.972 -13.298 12.596 1.00 66.38 99 HIS A O 1
ATOM 802 N N . SER A 1 100 ? -5.079 -15.269 12.041 1.00 59.47 100 SER A N 1
ATOM 803 C CA . SER A 1 100 ? -3.910 -14.701 11.366 1.00 59.47 100 SER A CA 1
ATOM 804 C C . SER A 1 100 ? -3.967 -15.100 9.901 1.00 59.47 100 SER A C 1
ATOM 806 O O . SER A 1 100 ? -4.063 -16.281 9.567 1.00 59.47 100 SER A O 1
ATOM 808 N N . THR A 1 101 ? -3.936 -14.120 9.006 1.00 57.38 101 THR A N 1
ATOM 809 C CA . THR A 1 101 ? -3.834 -14.400 7.576 1.00 57.38 101 THR A CA 1
ATOM 810 C C . THR A 1 101 ? -2.378 -14.695 7.249 1.00 57.38 101 THR A C 1
ATOM 812 O O . THR A 1 101 ? -1.513 -13.835 7.433 1.00 57.38 101 THR A O 1
ATOM 815 N N . ARG A 1 102 ? -2.082 -15.891 6.730 1.00 48.69 102 ARG A N 1
ATOM 816 C CA . ARG A 1 102 ? -0.782 -16.148 6.100 1.00 48.69 102 ARG A CA 1
ATOM 817 C C . ARG A 1 102 ? -0.667 -15.237 4.878 1.00 48.69 102 ARG A C 1
ATOM 819 O O . ARG A 1 102 ? -1.414 -15.390 3.917 1.00 48.69 102 ARG A O 1
ATOM 826 N N . HIS A 1 103 ? 0.249 -14.274 4.908 1.00 48.97 103 HIS A N 1
ATOM 827 C CA . HIS A 1 103 ? 0.524 -13.448 3.737 1.00 48.97 103 HIS A CA 1
ATOM 828 C C . HIS A 1 103 ? 1.273 -14.290 2.694 1.00 48.97 103 HIS A C 1
ATOM 830 O O . HIS A 1 103 ? 2.432 -14.643 2.890 1.00 48.97 103 HIS A O 1
ATOM 836 N N . ALA A 1 104 ? 0.591 -14.621 1.595 1.00 45.53 104 ALA A N 1
ATOM 837 C CA . ALA A 1 104 ? 1.068 -15.544 0.561 1.00 45.53 104 ALA A CA 1
ATOM 838 C C . ALA A 1 104 ? 2.194 -14.995 -0.335 1.00 45.53 104 ALA A C 1
ATOM 840 O O . ALA A 1 104 ? 2.757 -15.728 -1.142 1.00 45.53 104 ALA A O 1
ATOM 841 N N . THR A 1 105 ? 2.588 -13.732 -0.202 1.00 52.97 105 THR A N 1
ATOM 842 C CA . THR A 1 105 ? 3.709 -13.167 -0.967 1.00 52.97 105 THR A CA 1
ATOM 843 C C . THR A 1 105 ? 5.049 -13.503 -0.311 1.00 52.97 105 THR A C 1
ATOM 845 O O . THR A 1 105 ? 5.758 -12.634 0.193 1.00 52.97 105 THR A O 1
ATOM 848 N N . TYR A 1 106 ? 5.372 -14.796 -0.298 1.00 48.12 106 TYR A N 1
ATOM 849 C CA . TYR A 1 106 ? 6.697 -15.327 0.007 1.00 48.12 106 TYR A CA 1
ATOM 850 C C . TYR A 1 106 ? 7.600 -15.169 -1.227 1.00 48.12 106 TYR A C 1
ATOM 852 O O . TYR A 1 106 ? 7.147 -15.317 -2.363 1.00 48.12 106 TYR A O 1
ATOM 860 N N . ARG A 1 107 ? 8.866 -14.806 -0.992 1.00 55.88 107 ARG A N 1
ATOM 861 C CA . ARG A 1 107 ? 9.907 -14.493 -1.988 1.00 55.88 107 ARG A CA 1
ATOM 862 C C . ARG A 1 107 ? 9.849 -15.423 -3.206 1.00 55.88 107 ARG A C 1
ATOM 864 O O . ARG A 1 107 ? 10.140 -16.609 -3.095 1.00 55.88 107 ARG A O 1
ATOM 871 N N . ASN A 1 108 ? 9.517 -14.871 -4.370 1.00 70.69 108 ASN A N 1
ATOM 872 C CA . ASN A 1 108 ? 9.593 -15.577 -5.643 1.00 70.69 108 ASN A CA 1
ATOM 873 C C . ASN A 1 108 ? 10.375 -14.714 -6.653 1.00 70.69 108 ASN A C 1
ATOM 875 O O . ASN A 1 108 ? 10.360 -13.483 -6.570 1.00 70.69 108 ASN A O 1
ATOM 879 N N . LYS A 1 109 ? 11.062 -15.354 -7.610 1.00 82.81 109 LYS A N 1
ATOM 880 C CA . LYS A 1 109 ? 11.911 -14.668 -8.608 1.00 82.81 109 LYS A CA 1
ATOM 881 C C . LYS A 1 109 ? 11.142 -13.622 -9.430 1.00 82.81 109 LYS A C 1
ATOM 883 O O . LYS A 1 109 ? 11.723 -12.644 -9.888 1.00 82.81 109 LYS A O 1
ATOM 888 N N . ARG A 1 110 ? 9.830 -13.813 -9.597 1.00 81.75 110 ARG A N 1
ATOM 889 C CA . ARG A 1 110 ? 8.941 -12.908 -10.335 1.00 81.75 110 ARG A CA 1
ATOM 890 C C . ARG A 1 110 ? 8.682 -11.613 -9.558 1.00 81.75 110 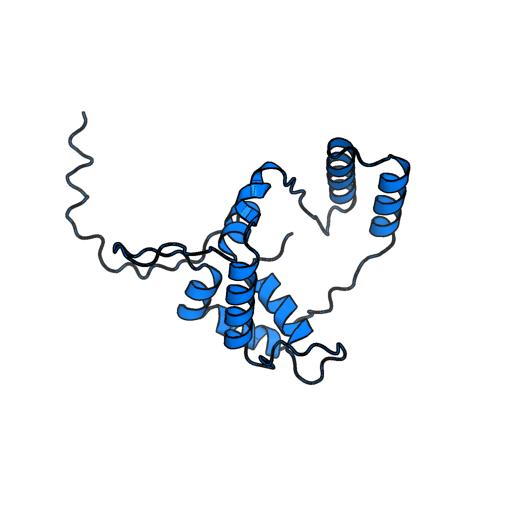ARG A C 1
ATOM 892 O O . ARG A 1 110 ? 8.762 -10.533 -10.130 1.00 81.75 110 ARG A O 1
ATOM 899 N N . THR A 1 111 ? 8.470 -11.704 -8.249 1.00 83.25 111 THR A N 1
ATOM 900 C CA . THR A 1 111 ? 8.358 -10.560 -7.341 1.00 83.25 111 THR A CA 1
ATOM 901 C C . THR A 1 111 ? 9.646 -9.744 -7.367 1.00 83.25 111 THR A C 1
ATOM 903 O O . THR A 1 111 ? 9.585 -8.520 -7.424 1.00 83.25 111 THR A O 1
ATOM 906 N N . ASP A 1 112 ? 10.812 -10.397 -7.381 1.00 86.75 112 ASP A N 1
ATOM 907 C CA . ASP A 1 112 ? 12.100 -9.698 -7.461 1.00 86.75 112 ASP A CA 1
ATOM 908 C C . ASP A 1 112 ? 12.282 -8.983 -8.807 1.00 86.75 112 ASP A C 1
ATOM 910 O O . ASP A 1 112 ? 12.708 -7.827 -8.828 1.00 86.75 112 ASP A O 1
ATOM 914 N N . PHE A 1 113 ? 11.890 -9.622 -9.916 1.00 89.88 113 PHE A N 1
ATOM 915 C CA . PHE A 1 113 ? 11.879 -9.000 -11.242 1.00 89.88 113 PHE A CA 1
ATOM 916 C C . PHE A 1 113 ? 11.023 -7.727 -11.259 1.00 89.88 113 PHE A C 1
ATOM 918 O O . PHE A 1 113 ? 11.504 -6.657 -11.632 1.00 89.88 113 PHE A O 1
ATOM 925 N N . PHE A 1 114 ? 9.778 -7.802 -10.788 1.00 89.06 114 PHE A N 1
ATOM 926 C CA . PHE A 1 114 ? 8.878 -6.650 -10.775 1.00 89.06 114 PHE A CA 1
ATOM 927 C C . PHE A 1 114 ? 9.282 -5.569 -9.776 1.00 89.06 114 PHE A C 1
ATOM 929 O O . PHE A 1 114 ? 9.152 -4.381 -10.073 1.00 89.06 114 PHE A O 1
ATOM 936 N N . ARG A 1 115 ? 9.873 -5.948 -8.641 1.00 88.50 115 ARG A N 1
ATOM 937 C CA . ARG A 1 115 ? 10.499 -4.995 -7.722 1.00 88.50 115 ARG A CA 1
ATOM 938 C C . ARG A 1 115 ? 11.599 -4.194 -8.418 1.00 88.50 115 ARG A C 1
ATOM 940 O O . ARG A 1 115 ? 11.678 -2.984 -8.227 1.00 88.50 115 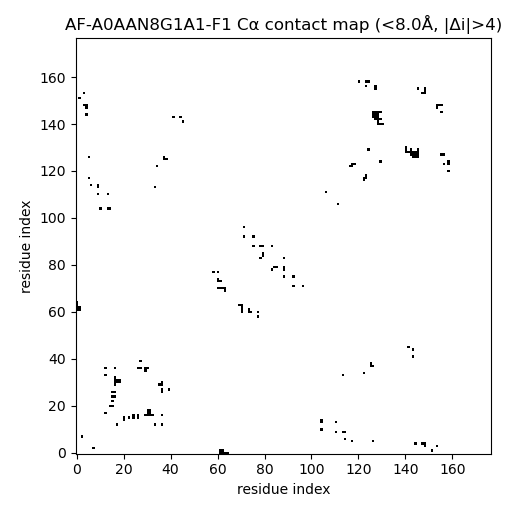ARG A O 1
ATOM 947 N N . GLN A 1 116 ? 12.432 -4.833 -9.243 1.00 89.69 116 GLN A N 1
ATOM 948 C CA . GLN A 1 116 ? 13.450 -4.126 -10.028 1.00 89.69 116 GLN A CA 1
ATOM 949 C C . GLN A 1 116 ? 12.830 -3.197 -11.081 1.00 89.69 116 GLN A C 1
ATOM 951 O O . GLN A 1 116 ? 13.333 -2.092 -11.273 1.00 89.69 116 GLN A O 1
ATOM 956 N N . GLN A 1 117 ? 11.717 -3.588 -11.715 1.00 90.38 117 GLN A N 1
ATOM 957 C CA . GLN A 1 117 ? 10.988 -2.700 -12.631 1.00 90.38 117 GLN A CA 1
ATOM 958 C C . GLN A 1 117 ? 10.485 -1.443 -11.910 1.00 90.38 117 GLN A C 1
ATOM 960 O O . GLN A 1 117 ? 10.696 -0.337 -12.402 1.00 90.38 117 GLN A O 1
ATOM 965 N N . LEU A 1 118 ? 9.894 -1.593 -10.719 1.00 85.81 118 LEU A N 1
ATOM 966 C CA . LEU 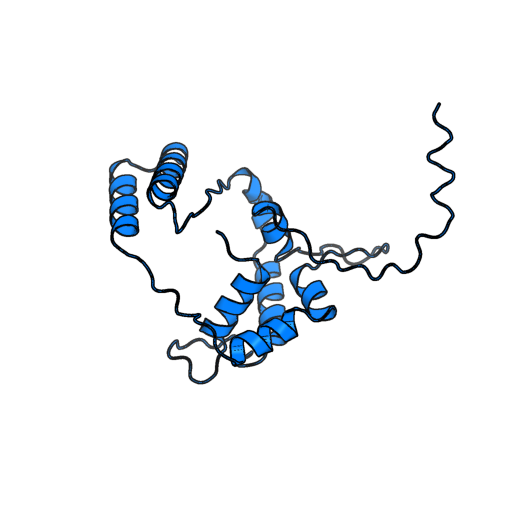A 1 118 ? 9.383 -0.466 -9.933 1.00 85.81 118 LEU A CA 1
ATOM 967 C C . LEU A 1 118 ? 10.475 0.514 -9.496 1.00 85.81 118 LEU A C 1
ATOM 969 O O . LEU A 1 118 ? 10.186 1.695 -9.346 1.00 85.81 118 LEU A O 1
ATOM 973 N N . LYS A 1 119 ? 11.725 0.066 -9.329 1.00 87.25 119 LYS A N 1
ATOM 974 C CA . LYS A 1 119 ? 12.865 0.939 -8.996 1.00 87.25 119 LYS A CA 1
ATOM 975 C C . LYS A 1 119 ? 13.312 1.844 -10.149 1.00 87.25 119 LYS A C 1
ATOM 977 O O . LYS A 1 119 ? 14.083 2.769 -9.915 1.00 87.25 119 LYS A O 1
ATOM 982 N N . LYS A 1 120 ? 12.862 1.603 -11.387 1.00 86.94 120 LYS A N 1
ATOM 983 C CA . LYS A 1 120 ? 13.238 2.439 -12.537 1.00 86.94 120 LYS A CA 1
ATOM 984 C C . LYS A 1 120 ? 12.742 3.882 -12.340 1.00 86.94 120 LYS A C 1
ATOM 986 O O . LYS A 1 120 ? 11.602 4.056 -11.908 1.00 86.94 120 LYS A O 1
ATOM 991 N N . PRO A 1 121 ? 13.508 4.916 -12.745 1.00 82.38 121 PRO A N 1
ATOM 992 C CA . PRO A 1 121 ? 13.142 6.317 -12.508 1.00 82.38 121 PRO A CA 1
ATOM 993 C C . PRO A 1 121 ? 11.747 6.696 -13.012 1.00 82.38 121 PRO A C 1
ATOM 995 O O . PRO A 1 121 ? 10.995 7.369 -12.316 1.00 82.38 121 PRO A O 1
ATOM 998 N N . HIS A 1 122 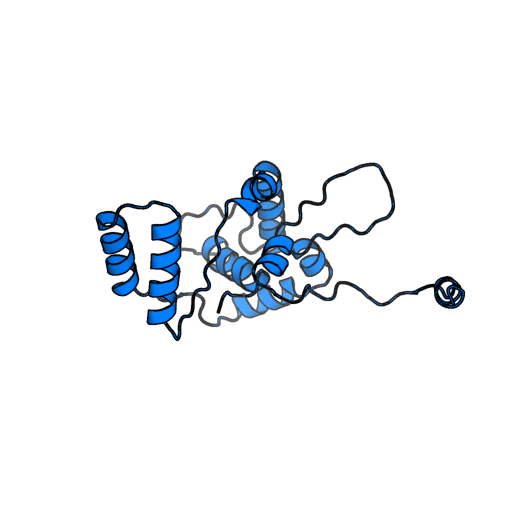? 11.357 6.229 -14.201 1.00 82.75 122 HIS A N 1
ATOM 999 C CA . HIS A 1 122 ? 10.024 6.513 -14.738 1.00 82.75 122 HIS A CA 1
ATOM 1000 C C . HIS A 1 122 ? 8.898 5.868 -13.906 1.00 82.75 122 HIS A C 1
ATOM 1002 O O . HIS A 1 122 ? 7.842 6.473 -13.749 1.00 82.75 122 HIS A O 1
ATOM 1008 N N . MET A 1 123 ? 9.128 4.680 -13.333 1.00 83.56 123 MET A N 1
ATOM 1009 C CA . MET A 1 123 ? 8.166 4.000 -12.461 1.00 83.56 123 MET A CA 1
ATOM 1010 C C . MET A 1 123 ? 8.083 4.683 -11.098 1.00 83.56 123 MET A C 1
ATOM 1012 O O . MET A 1 123 ? 6.984 4.920 -10.614 1.00 83.56 123 MET A O 1
ATOM 1016 N N . GLN A 1 124 ? 9.217 5.080 -10.515 1.00 82.44 124 GLN A N 1
ATOM 1017 C CA . GLN A 1 124 ? 9.258 5.876 -9.282 1.00 82.44 124 GLN A CA 1
ATOM 1018 C C . GLN A 1 124 ? 8.530 7.216 -9.457 1.00 82.44 124 GLN A C 1
ATOM 1020 O O . GLN A 1 124 ? 7.704 7.589 -8.624 1.00 82.44 124 GLN A O 1
ATOM 1025 N N . LYS A 1 125 ? 8.727 7.890 -10.599 1.00 77.62 125 LYS A N 1
ATOM 1026 C CA . LYS A 1 125 ? 7.955 9.085 -10.972 1.00 77.62 125 LYS A CA 1
ATOM 1027 C C . LYS A 1 125 ? 6.456 8.793 -11.063 1.00 77.62 125 LYS A C 1
ATOM 1029 O O . LYS A 1 125 ? 5.671 9.594 -10.573 1.00 77.62 125 LYS A O 1
ATOM 1034 N N . MET A 1 126 ? 6.050 7.663 -11.650 1.00 74.81 126 MET A N 1
ATOM 1035 C CA . MET A 1 126 ? 4.639 7.253 -11.713 1.00 74.81 126 MET A CA 1
ATOM 1036 C C . MET A 1 126 ? 4.043 6.934 -10.334 1.00 74.81 126 MET A C 1
ATOM 1038 O O . MET A 1 126 ? 2.912 7.322 -10.069 1.00 74.81 126 MET A O 1
ATOM 1042 N N . LEU A 1 127 ? 4.796 6.265 -9.456 1.00 73.69 127 LEU A N 1
ATOM 1043 C CA . LEU A 1 127 ? 4.370 5.916 -8.097 1.00 73.69 127 LEU A CA 1
ATOM 1044 C C . LEU A 1 127 ? 4.133 7.170 -7.248 1.00 73.69 127 LEU A C 1
ATOM 1046 O O . LEU A 1 127 ? 3.147 7.259 -6.522 1.00 73.69 127 LEU A O 1
ATOM 1050 N N . VAL A 1 128 ? 5.038 8.141 -7.347 1.00 69.50 128 VAL A N 1
ATOM 1051 C CA . VAL A 1 128 ? 5.041 9.325 -6.481 1.00 69.50 128 VAL A CA 1
ATOM 1052 C C . VAL A 1 128 ? 4.231 10.481 -7.067 1.00 69.50 128 VAL A C 1
ATOM 1054 O O . VAL A 1 128 ? 3.776 11.314 -6.289 1.00 69.50 128 VAL A O 1
ATOM 1057 N N . GLN A 1 129 ? 4.077 10.542 -8.400 1.00 61.47 129 GLN A N 1
ATOM 1058 C CA . GLN A 1 129 ? 3.552 11.668 -9.196 1.00 61.47 129 GLN A CA 1
ATOM 1059 C C . GLN A 1 129 ? 3.404 12.978 -8.409 1.00 61.47 129 GLN A C 1
ATOM 1061 O O . GLN A 1 129 ? 2.318 13.503 -8.174 1.00 61.47 129 GLN A O 1
ATOM 1066 N N . VAL A 1 130 ? 4.558 13.518 -8.012 1.00 45.25 130 VAL A N 1
ATOM 1067 C CA . VAL A 1 130 ? 4.728 14.920 -7.650 1.00 45.25 130 VAL A CA 1
ATOM 1068 C C . VAL A 1 130 ? 4.973 15.649 -8.964 1.00 45.25 130 VAL A C 1
ATOM 1070 O O . VAL A 1 130 ? 6.005 15.461 -9.603 1.00 45.25 130 VAL A O 1
ATOM 1073 N N . TYR A 1 131 ? 4.016 16.463 -9.397 1.00 38.62 131 TYR A N 1
ATOM 1074 C CA . TYR A 1 131 ? 4.288 17.456 -10.433 1.00 38.62 131 TYR A CA 1
ATOM 1075 C C . TYR A 1 131 ? 5.134 18.544 -9.788 1.00 38.62 131 TYR A C 1
ATOM 1077 O O . TYR A 1 131 ? 4.656 19.291 -8.936 1.00 38.62 131 TYR A O 1
ATOM 1085 N N . HIS A 1 132 ? 6.385 18.636 -10.207 1.00 36.16 132 HIS A N 1
ATOM 1086 C CA . HIS A 1 132 ? 7.040 19.925 -10.285 1.00 36.16 132 HIS A CA 1
ATOM 1087 C C . HIS A 1 132 ? 7.247 20.204 -11.764 1.00 36.16 132 HIS A C 1
ATOM 1089 O O . HIS A 1 132 ? 8.123 19.635 -12.406 1.00 36.16 132 HIS A O 1
ATOM 1095 N N . ALA A 1 133 ? 6.408 21.070 -12.310 1.00 35.81 133 ALA A N 1
ATOM 1096 C CA . ALA A 1 133 ? 6.765 21.842 -13.477 1.00 35.81 133 ALA A CA 1
ATOM 1097 C C . ALA A 1 133 ? 6.045 23.174 -13.331 1.00 35.81 133 ALA A C 1
ATOM 1099 O O . ALA A 1 133 ? 4.819 23.247 -13.396 1.00 35.81 133 ALA A O 1
ATOM 1100 N N . TYR A 1 134 ? 6.832 24.212 -13.072 1.00 39.16 134 TYR A N 1
ATOM 1101 C CA . TYR A 1 134 ? 6.495 25.576 -13.435 1.00 39.16 134 TYR A CA 1
ATOM 1102 C C . TYR A 1 134 ? 5.990 25.563 -14.882 1.00 39.16 134 TYR A C 1
ATOM 1104 O O . TYR A 1 134 ? 6.805 25.525 -15.794 1.00 39.16 134 TYR A O 1
ATOM 1112 N N . ASN A 1 135 ? 4.681 25.466 -15.097 1.00 40.84 135 ASN A N 1
ATOM 1113 C CA . ASN A 1 135 ? 3.959 26.078 -16.206 1.00 40.84 135 ASN A CA 1
ATOM 1114 C C . ASN A 1 135 ? 2.483 25.682 -16.145 1.00 40.84 135 ASN A C 1
ATOM 1116 O O . ASN A 1 135 ? 2.100 24.516 -16.224 1.00 40.84 135 ASN A O 1
ATOM 1120 N N . TYR A 1 136 ? 1.685 26.728 -15.977 1.00 50.69 136 TYR A N 1
ATOM 1121 C CA . TYR A 1 136 ? 0.251 26.814 -16.175 1.00 50.69 136 TYR A CA 1
ATOM 1122 C C . TYR A 1 136 ? -0.223 25.974 -17.375 1.00 50.69 136 TYR A C 1
ATOM 1124 O O . TYR A 1 136 ? 0.360 26.085 -18.448 1.00 50.69 136 TYR A O 1
ATOM 1132 N N . ILE A 1 137 ? -1.295 25.184 -17.184 1.00 35.75 137 ILE A N 1
ATOM 1133 C CA . ILE A 1 137 ? -2.474 25.017 -18.081 1.00 35.75 137 ILE A CA 1
ATOM 1134 C C . ILE A 1 137 ? -3.241 23.696 -17.829 1.00 35.75 137 ILE A C 1
ATOM 1136 O O . ILE A 1 137 ? -4.422 23.629 -18.145 1.00 35.75 137 ILE A O 1
ATOM 1140 N N . PHE A 1 138 ? -2.686 22.698 -17.133 1.00 37.34 138 PHE A N 1
ATOM 1141 C CA . PHE A 1 138 ? -3.473 21.542 -16.658 1.00 37.34 138 PHE A CA 1
ATOM 1142 C C . PHE A 1 138 ? -3.210 21.273 -15.175 1.00 37.34 138 PHE A C 1
ATOM 1144 O O . PHE A 1 138 ? -2.270 20.578 -14.797 1.00 37.34 138 PHE A O 1
ATOM 1151 N N . ASN A 1 139 ? -4.033 21.888 -14.324 1.00 41.22 139 ASN A N 1
ATOM 1152 C CA . ASN A 1 139 ? -4.034 21.652 -12.883 1.00 41.22 139 ASN A CA 1
ATOM 1153 C C . ASN A 1 139 ? -4.514 20.229 -12.552 1.00 41.22 139 ASN A C 1
ATOM 1155 O O . ASN A 1 139 ? -5.381 19.701 -13.239 1.00 41.22 139 ASN A O 1
ATOM 1159 N N . PHE A 1 140 ? -3.989 19.709 -11.435 1.00 44.03 140 PHE A N 1
ATOM 1160 C CA . PHE A 1 140 ? -4.323 18.472 -10.701 1.00 44.03 140 PHE A CA 1
ATOM 1161 C C . PHE A 1 140 ? -3.380 17.271 -10.887 1.00 44.03 140 PHE A C 1
ATOM 1163 O O . PHE A 1 140 ? -3.758 16.240 -11.445 1.00 44.03 140 PHE A O 1
ATOM 1170 N N . PRO A 1 141 ? -2.159 17.326 -10.320 1.00 46.47 141 PRO A N 1
ATOM 1171 C CA . PRO A 1 141 ? -1.414 16.113 -10.030 1.00 46.47 141 PRO A CA 1
ATOM 1172 C C . PRO A 1 141 ? -1.968 15.438 -8.781 1.00 46.47 141 PRO A C 1
ATOM 1174 O O . PRO A 1 141 ? -1.610 15.759 -7.646 1.00 46.47 141 PRO A O 1
ATOM 1177 N N . GLU A 1 142 ? -2.874 14.496 -8.999 1.00 53.66 142 GLU A N 1
ATOM 1178 C CA . GLU A 1 142 ? -3.358 13.641 -7.929 1.00 53.66 142 GLU A CA 1
ATOM 1179 C C . GLU A 1 142 ? -2.311 12.581 -7.590 1.00 53.66 142 GLU A C 1
ATOM 1181 O O . GLU A 1 142 ? -1.853 11.773 -8.397 1.00 53.66 142 GLU A O 1
ATOM 1186 N N . LYS A 1 143 ? -1.904 12.680 -6.335 1.00 58.41 143 LYS A N 1
ATOM 1187 C CA . LYS A 1 143 ? -0.710 12.137 -5.718 1.00 58.41 143 LYS A CA 1
ATOM 1188 C C . LYS A 1 143 ? -1.025 10.754 -5.133 1.00 58.41 143 LYS A C 1
ATOM 1190 O O . LYS A 1 143 ? -1.137 10.615 -3.918 1.00 58.41 143 LYS A O 1
ATOM 1195 N N . LEU A 1 144 ? -1.221 9.755 -6.006 1.00 57.69 144 LEU A N 1
ATOM 1196 C CA . LEU A 1 144 ? -1.773 8.433 -5.655 1.00 57.69 144 LEU A CA 1
ATOM 1197 C C . LEU A 1 144 ? -1.120 7.799 -4.417 1.00 57.69 144 LEU A C 1
ATOM 1199 O O . LEU A 1 144 ? -1.818 7.490 -3.460 1.00 57.69 144 LEU A O 1
ATOM 1203 N N . LEU A 1 145 ? 0.204 7.602 -4.432 1.00 62.91 145 LEU A N 1
ATOM 1204 C CA . LEU A 1 145 ? 0.918 7.018 -3.290 1.00 62.91 145 LEU A CA 1
ATOM 1205 C C . LEU A 1 145 ? 1.629 8.061 -2.441 1.00 62.91 145 LEU A C 1
ATOM 1207 O O . LEU A 1 145 ? 2.130 7.726 -1.378 1.00 62.91 145 LEU A O 1
ATOM 1211 N N . TYR A 1 146 ? 1.691 9.323 -2.857 1.00 67.81 146 TYR A N 1
ATOM 1212 C CA . TYR A 1 146 ? 2.340 10.343 -2.036 1.00 67.81 146 TYR A CA 1
ATOM 1213 C C . TYR A 1 146 ? 1.645 10.504 -0.684 1.00 67.81 146 TYR A C 1
ATOM 1215 O O . TYR A 1 146 ? 2.338 10.615 0.321 1.00 67.81 146 TYR A O 1
ATOM 1223 N N . TRP A 1 147 ? 0.310 10.440 -0.629 1.00 64.88 147 TRP A N 1
ATOM 1224 C CA . TRP A 1 147 ? -0.381 10.428 0.662 1.00 64.88 147 TRP A CA 1
ATOM 1225 C C . TRP A 1 147 ? -0.026 9.197 1.483 1.00 64.88 147 TRP A C 1
ATOM 1227 O O . TRP A 1 147 ? 0.137 9.318 2.685 1.00 64.88 147 TRP A O 1
ATOM 1237 N N . ASP A 1 148 ? 0.213 8.049 0.860 1.00 68.75 148 ASP A N 1
ATOM 1238 C CA . ASP A 1 148 ? 0.727 6.884 1.570 1.00 68.75 148 ASP A CA 1
ATOM 1239 C C . ASP A 1 148 ? 2.145 7.120 2.127 1.00 68.75 148 ASP A C 1
ATOM 1241 O O . ASP A 1 148 ? 2.431 6.725 3.254 1.00 68.75 148 ASP A O 1
ATOM 1245 N N . TYR A 1 149 ? 3.038 7.782 1.384 1.00 69.62 149 TYR A N 1
ATOM 1246 C CA . TYR A 1 149 ? 4.359 8.157 1.906 1.00 69.62 149 TYR A CA 1
ATOM 1247 C C . TYR A 1 149 ? 4.245 9.144 3.077 1.00 69.62 149 TYR A C 1
ATOM 1249 O O . TYR A 1 149 ? 4.898 8.952 4.097 1.00 69.62 149 TYR A O 1
ATOM 1257 N N . VAL A 1 150 ? 3.374 10.151 2.967 1.00 69.25 150 VAL A N 1
ATOM 1258 C CA . VAL A 1 150 ? 3.166 11.181 4.000 1.00 69.25 150 VAL A CA 1
ATOM 1259 C C . VAL A 1 150 ? 2.466 10.619 5.242 1.00 69.25 150 VAL A C 1
ATOM 1261 O O . VAL A 1 150 ? 2.947 10.808 6.354 1.00 69.25 150 VAL A O 1
ATOM 1264 N N . LEU A 1 151 ? 1.350 9.904 5.080 1.00 68.00 151 LEU A N 1
ATOM 1265 C CA . LEU A 1 151 ? 0.536 9.377 6.183 1.00 68.00 151 LEU A CA 1
ATOM 1266 C C . LEU A 1 151 ? 1.268 8.304 6.990 1.00 68.00 151 LEU A C 1
ATOM 1268 O O . LEU A 1 151 ? 1.033 8.166 8.191 1.00 68.00 151 LEU A O 1
ATOM 1272 N N . PHE A 1 152 ? 2.134 7.525 6.339 1.00 70.00 152 PHE A N 1
ATOM 1273 C CA . PHE A 1 152 ? 2.878 6.449 6.991 1.00 70.00 152 PHE A CA 1
ATOM 1274 C C . PHE A 1 152 ? 4.338 6.800 7.296 1.00 70.00 152 PHE A C 1
ATOM 1276 O O . PHE A 1 152 ? 5.051 5.927 7.790 1.00 70.00 152 PHE A O 1
ATOM 1283 N N . ASP A 1 153 ? 4.744 8.055 7.075 1.00 68.94 153 ASP A N 1
ATOM 1284 C CA . ASP A 1 153 ? 6.074 8.582 7.409 1.00 68.94 153 ASP A CA 1
ATOM 1285 C C . ASP A 1 153 ? 7.220 7.816 6.714 1.00 68.94 153 ASP A C 1
ATOM 1287 O O . ASP A 1 153 ? 8.221 7.434 7.320 1.00 68.94 153 ASP A O 1
ATOM 1291 N N . TYR A 1 154 ? 7.046 7.531 5.419 1.00 70.44 154 TYR A N 1
ATOM 1292 C CA . TYR A 1 154 ? 8.100 6.959 4.579 1.00 70.44 154 TYR A CA 1
ATOM 1293 C C . TYR A 1 154 ? 8.886 8.056 3.861 1.00 70.44 154 TYR A C 1
ATOM 1295 O O . TYR A 1 154 ? 8.286 9.026 3.387 1.00 70.44 154 TYR A O 1
ATOM 1303 N N . PRO A 1 155 ? 10.206 7.874 3.665 1.00 70.25 155 PRO A N 1
ATOM 1304 C CA . PRO A 1 155 ? 10.974 8.776 2.824 1.00 70.25 155 PRO A CA 1
ATOM 1305 C C . PRO A 1 155 ? 10.413 8.750 1.402 1.00 70.25 155 PRO A C 1
ATOM 1307 O O . PRO A 1 155 ? 10.190 7.681 0.823 1.00 70.25 155 PRO A 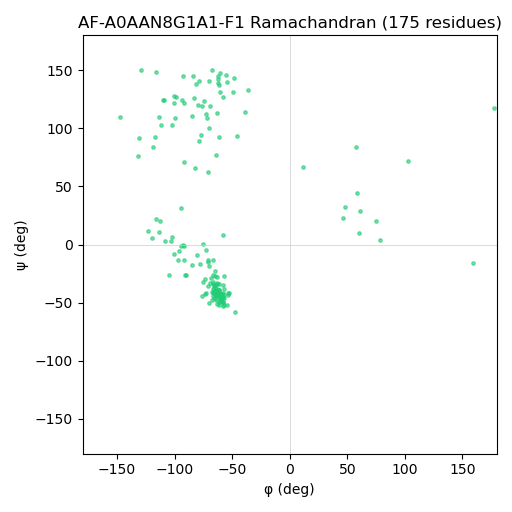O 1
ATOM 1310 N N . LEU A 1 156 ? 10.188 9.936 0.836 1.00 71.81 156 LEU A N 1
ATOM 1311 C CA . LEU A 1 156 ? 9.858 10.048 -0.578 1.00 71.81 156 LEU A CA 1
ATOM 1312 C C . LEU A 1 156 ? 11.039 9.512 -1.402 1.00 71.81 156 LEU A C 1
ATOM 1314 O O . LEU A 1 156 ? 12.190 9.796 -1.060 1.00 71.81 156 LEU A O 1
ATOM 1318 N N . PRO A 1 157 ? 10.783 8.750 -2.478 1.00 70.50 157 PRO A N 1
ATOM 1319 C CA . PRO A 1 157 ? 11.832 8.319 -3.387 1.00 70.50 157 PRO A CA 1
ATOM 1320 C C . PRO A 1 157 ? 12.620 9.511 -3.918 1.00 70.50 157 PRO A C 1
ATOM 1322 O O . PRO A 1 157 ? 12.036 10.546 -4.246 1.00 70.50 157 PRO A O 1
ATOM 1325 N N . ASP A 1 158 ? 13.936 9.358 -4.021 1.00 66.94 158 ASP A N 1
ATOM 1326 C CA . ASP A 1 158 ? 14.789 10.388 -4.598 1.00 66.94 158 ASP A CA 1
ATOM 1327 C C . ASP A 1 158 ? 14.529 10.470 -6.109 1.00 66.94 158 ASP A C 1
ATOM 1329 O O . ASP A 1 158 ? 14.938 9.608 -6.889 1.00 66.94 158 ASP A O 1
ATOM 1333 N N . LEU A 1 159 ? 13.732 11.460 -6.513 1.00 60.00 159 LEU A N 1
ATOM 1334 C CA . LEU A 1 159 ? 13.361 11.697 -7.909 1.00 60.00 159 LEU A CA 1
ATOM 1335 C C . LEU A 1 159 ? 14.283 12.713 -8.596 1.00 60.00 159 LEU A C 1
ATOM 1337 O O . LEU A 1 159 ? 14.070 13.004 -9.778 1.00 60.00 159 LEU A O 1
ATOM 1341 N N . TYR A 1 160 ? 15.267 13.261 -7.875 1.00 49.47 160 TYR A N 1
ATOM 1342 C CA . TYR A 1 160 ? 16.154 14.299 -8.377 1.00 49.47 160 TYR A CA 1
ATOM 1343 C C . TYR A 1 160 ? 17.488 13.700 -8.828 1.00 49.47 160 TYR A C 1
ATOM 1345 O O . TYR A 1 160 ? 18.353 13.366 -8.028 1.00 49.47 160 TYR A O 1
ATOM 1353 N N . GLU A 1 161 ? 17.715 13.676 -10.141 1.00 44.47 161 GLU A N 1
ATOM 1354 C CA . GLU A 1 161 ? 19.074 13.915 -10.618 1.00 44.47 161 GLU A CA 1
ATOM 1355 C C . GLU A 1 161 ? 19.379 15.386 -10.329 1.00 44.47 161 GLU A C 1
ATOM 1357 O O . GLU A 1 161 ? 18.673 16.283 -10.796 1.00 44.47 161 GLU A O 1
ATOM 1362 N N . ALA A 1 162 ? 20.399 15.635 -9.513 1.00 37.09 162 ALA A N 1
ATOM 1363 C CA . ALA A 1 162 ? 20.912 16.962 -9.219 1.00 37.09 162 ALA A CA 1
ATOM 1364 C C . ALA A 1 162 ? 21.494 17.611 -10.490 1.00 37.09 162 ALA A C 1
ATOM 1366 O O . ALA A 1 162 ? 22.706 17.683 -10.669 1.00 37.09 162 ALA A O 1
ATOM 1367 N N . HIS A 1 163 ? 20.637 18.113 -11.376 1.00 36.31 163 HIS A N 1
ATOM 1368 C CA . HIS A 1 163 ? 21.035 19.003 -12.455 1.00 36.31 163 HIS A CA 1
ATOM 1369 C C . HIS A 1 163 ? 20.670 20.446 -12.087 1.00 36.31 163 HIS A C 1
ATOM 1371 O O . HIS A 1 163 ? 19.523 20.878 -12.151 1.00 36.31 163 HIS A O 1
ATOM 1377 N N . SER A 1 164 ? 21.718 21.171 -11.681 1.00 35.25 164 SER A N 1
ATOM 1378 C CA . SER A 1 164 ? 21.832 22.631 -11.592 1.00 35.25 164 SER A CA 1
ATOM 1379 C C . SER A 1 164 ? 20.815 23.368 -10.711 1.00 35.25 164 SER A C 1
ATOM 1381 O O . SER A 1 164 ? 19.895 24.024 -11.196 1.00 35.25 164 SER A O 1
ATOM 1383 N N . LEU A 1 165 ? 21.105 23.432 -9.408 1.00 34.09 165 LEU A N 1
ATOM 1384 C CA . LEU A 1 165 ? 20.888 24.680 -8.672 1.00 34.09 165 LEU A CA 1
ATOM 1385 C C . LEU A 1 165 ? 21.793 25.741 -9.313 1.00 34.09 165 LEU A C 1
ATOM 1387 O O . LEU A 1 165 ? 22.975 25.842 -8.993 1.00 34.09 165 LEU A O 1
ATOM 1391 N N . SER A 1 166 ? 21.242 26.477 -10.280 1.00 37.28 166 SER A N 1
ATOM 1392 C CA . SER A 1 166 ? 21.846 27.696 -10.812 1.00 37.28 166 SER A CA 1
ATOM 1393 C C . SER A 1 166 ? 22.256 28.600 -9.646 1.00 37.28 166 SER A C 1
ATOM 1395 O O . SER A 1 166 ? 21.475 28.844 -8.722 1.00 37.28 166 SER A O 1
ATOM 1397 N N . SER A 1 167 ? 23.493 29.085 -9.701 1.00 37.62 167 SER A N 1
ATOM 1398 C CA . SER A 1 167 ? 24.213 29.870 -8.694 1.00 37.62 167 SER A CA 1
ATOM 1399 C C . SER A 1 167 ? 23.555 31.197 -8.273 1.00 37.62 167 SER A C 1
ATOM 1401 O O . SER A 1 167 ? 24.164 31.966 -7.535 1.00 37.62 167 SER A O 1
ATOM 1403 N N . SER A 1 168 ? 22.324 31.486 -8.694 1.00 37.38 168 SER A N 1
ATOM 1404 C CA . SER A 1 168 ? 21.635 32.755 -8.436 1.00 37.38 168 SER A CA 1
ATOM 1405 C C . SER A 1 168 ? 20.910 32.830 -7.084 1.00 37.38 168 SER A C 1
ATOM 1407 O O . SER A 1 168 ? 20.658 33.932 -6.610 1.00 37.38 168 SER A O 1
ATOM 1409 N N . ASN A 1 169 ? 20.638 31.709 -6.404 1.00 38.28 169 ASN A N 1
ATOM 1410 C CA . ASN A 1 169 ? 19.893 31.729 -5.129 1.00 38.28 169 ASN A CA 1
ATOM 1411 C C . ASN A 1 169 ? 20.768 31.800 -3.863 1.00 38.28 169 ASN A C 1
ATOM 1413 O O . ASN A 1 169 ? 20.237 31.871 -2.758 1.00 38.28 169 ASN A O 1
ATOM 1417 N N . LYS A 1 170 ? 22.103 31.835 -3.989 1.00 35.16 170 LYS A N 1
ATOM 1418 C CA . LYS A 1 170 ? 23.009 32.030 -2.836 1.00 35.16 170 LYS A CA 1
ATOM 1419 C C . LYS A 1 170 ? 23.159 33.492 -2.392 1.00 35.16 170 LYS A C 1
ATOM 1421 O O . LYS A 1 170 ? 23.742 33.733 -1.343 1.00 35.16 170 LYS A O 1
ATOM 1426 N N . LEU A 1 171 ? 22.636 34.457 -3.151 1.00 36.47 171 LEU A N 1
ATOM 1427 C CA . LEU A 1 171 ? 22.793 35.890 -2.860 1.00 36.47 171 LEU A CA 1
ATOM 1428 C C . LEU A 1 171 ? 21.616 36.525 -2.104 1.00 36.47 171 LEU A C 1
ATOM 1430 O O . LEU A 1 171 ? 21.777 37.615 -1.568 1.00 36.47 171 LEU A O 1
ATOM 1434 N N . LEU A 1 172 ? 20.464 35.853 -2.004 1.00 37.41 172 LEU A N 1
ATOM 1435 C CA . LEU A 1 172 ? 19.266 36.414 -1.358 1.00 37.41 172 LEU A CA 1
ATOM 1436 C C . LEU A 1 172 ? 19.084 36.009 0.116 1.00 37.41 172 LEU A C 1
ATOM 1438 O O . LEU A 1 172 ? 18.204 36.541 0.776 1.00 37.41 172 LEU A O 1
ATOM 1442 N N . LEU A 1 173 ? 19.931 35.125 0.655 1.00 35.84 173 LEU A N 1
ATOM 1443 C CA . LEU A 1 173 ? 19.872 34.674 2.058 1.00 35.84 173 LEU A CA 1
ATOM 1444 C C . LEU A 1 173 ? 20.929 35.316 2.976 1.00 35.84 173 LEU A C 1
ATOM 1446 O O . LEU A 1 173 ? 20.986 34.986 4.154 1.00 35.84 173 LEU A O 1
ATOM 1450 N N . ASN A 1 174 ? 21.743 36.246 2.462 1.00 39.03 174 ASN A N 1
ATOM 1451 C CA . ASN A 1 174 ? 22.782 36.932 3.245 1.00 39.03 174 ASN A CA 1
ATOM 1452 C C . ASN A 1 174 ? 22.472 38.409 3.557 1.00 39.03 174 ASN A C 1
ATOM 1454 O O . ASN A 1 174 ? 23.306 39.064 4.172 1.00 39.03 174 ASN A O 1
ATOM 1458 N N . ASN A 1 175 ? 21.300 38.928 3.169 1.00 38.66 175 ASN A N 1
ATOM 1459 C CA . ASN A 1 175 ? 20.962 40.352 3.315 1.00 38.66 175 ASN A CA 1
ATOM 1460 C C . ASN A 1 175 ? 19.790 40.640 4.269 1.00 38.66 175 ASN A C 1
ATOM 1462 O O . ASN A 1 175 ? 19.200 41.712 4.195 1.00 38.66 175 ASN A O 1
ATOM 1466 N N . GLU A 1 176 ? 19.483 39.733 5.194 1.00 42.72 176 GLU A N 1
ATOM 1467 C CA . GLU A 1 176 ? 18.661 40.067 6.364 1.00 42.72 176 GLU A CA 1
ATOM 1468 C C . GLU A 1 176 ? 19.483 39.831 7.635 1.00 42.72 176 GLU A C 1
ATOM 1470 O O . GLU A 1 176 ? 19.459 38.764 8.250 1.00 42.72 176 GLU A O 1
ATOM 1475 N N . LYS A 1 177 ? 20.275 40.848 7.981 1.00 37.84 177 LYS A N 1
ATOM 1476 C CA . LYS A 1 177 ? 20.833 41.086 9.311 1.00 37.84 177 LYS A CA 1
ATOM 1477 C C . LYS A 1 177 ? 20.690 42.561 9.640 1.00 37.84 177 LYS A C 1
ATOM 1479 O O . LYS A 1 177 ? 20.957 43.373 8.728 1.00 37.84 177 LYS A O 1
#

pLDDT: mean 70.69, std 18.03, range [34.09, 97.06]

Radius of gyration: 21.04 Å; Cα contacts (8 Å, |Δi|>4): 110; chains: 1; bounding box: 45×60×42 Å

Secondary structure (DSSP, 8-state):
-PPPHHHHHHHHHHHHSSTT-SS---GGG-TT-HHHHHHHHHHHHHHH--TGGGGGGPPP----TT-HHHHHHHHHHHHHHTT--HHHHHHHHHHHHH----------HHHHHHHHHHTSHHHHHHHH--------S------TTHHHHHHTTPPPP---------TTTTSSSSS--

Foldseek 3Di:
DDDQLVVVLLLVCCQQQEPPHPDPHCCVVCRLPSPVSLVVLQVVCVVVPPCVVCVVVDDDDDDDPVCLVSRLVSVLVVCVVVVHDPVVNVVVSVVVVVDDDDSPPDDDPSSVVVVVVCPDLVNLCSQQVDDDDPDDDDDDSDGSCVVVCVVVVHDRPDNDPPDDPDPPPVPPVPPDD